Protein AF-A0A1Q7JC05-F1 (afdb_monomer_lite)

Sequence (198 aa):
MMNAMNAMNAMNTLNLVLWSVQGFLALFFLAAGAPKLIGRGLERWTGFSELPRPMVVFIGFTEVLGAAGLVLPMATGILPWLTPLAAVGLGIIVLMAAGFHLRADERLNAIEAALWASIAAVIAIGRWDLVVASHAYAPPWVLVAALGVLVPSVIINLIVLFKRPVNSGTRHLPDIEVARVGGLEARHISEGLLPKAR

pLDDT: mean 75.39, std 16.84, range [46.47, 97.56]

Radius of gyration: 28.83 Å; chains: 1; bounding box: 100×31×91 Å

Secondary structure (DSSP, 8-state):
-HHHHHHHHHHHHHHHHHHHHHHHHHHHHHHHHHHHHHT-SGGGSTTGGGS-HHHHHHHHHHHHHHHHHHHHHHHH-SSTTHHHHHHHHHHHHHHHHHHHHHHTT-HHHHHHHHHHHHHHHHHHHHTTHHHHHTT----HHHHHHHHHHHHHHHHHHHHHHHHS----------S-SSTTTSSSSSSSSSSS--PPP-

Foldseek 3Di:
DVVVVVVVVVLVVLVVVLLVLLLVLLVVLLVVLVCLQVVPPCVVPPPPVVDDSVVSNVLSVLSNVLSCQQHVCVVVVPLVQSNLVSLLSLLLSLLVVLVVCVVVVNNVSSVVSNVSSVSSNVSNVSSNVSCVVVPVCPDVVVVVVSCVRVVVSVVVSVCSVPVDDPCPDPPPPPPPPPVPVPPPPPPPPPDDDDDDDD

Structure (mmCIF, N/CA/C/O backbone):
data_AF-A0A1Q7JC05-F1
#
_entry.id   AF-A0A1Q7JC05-F1
#
loop_
_atom_site.group_PDB
_atom_site.id
_atom_site.type_symbol
_atom_site.label_atom_id
_atom_site.label_alt_id
_atom_site.label_comp_id
_atom_site.label_asym_id
_atom_site.label_entity_id
_atom_site.label_seq_id
_atom_site.pdbx_PDB_ins_code
_atom_site.Cartn_x
_atom_site.Cartn_y
_atom_site.Cartn_z
_atom_site.occupancy
_atom_site.B_iso_or_equiv
_atom_site.auth_seq_id
_atom_site.auth_comp_id
_atom_site.auth_asym_id
_atom_site.auth_atom_id
_atom_site.pdbx_PDB_model_num
ATOM 1 N N . MET A 1 1 ? -10.038 -0.346 37.836 1.00 63.69 1 MET A N 1
ATOM 2 C CA . MET A 1 1 ? -10.092 1.007 37.234 1.00 63.69 1 MET A CA 1
ATOM 3 C C . MET A 1 1 ? -8.824 1.344 36.443 1.00 63.69 1 MET A C 1
ATOM 5 O O . MET A 1 1 ? -8.952 1.594 35.254 1.00 63.69 1 MET A O 1
ATOM 9 N N . MET A 1 2 ? -7.615 1.238 37.020 1.00 71.00 2 MET A N 1
ATOM 10 C CA . MET A 1 2 ? -6.346 1.503 36.300 1.00 71.00 2 MET A CA 1
ATOM 11 C C . MET A 1 2 ? -6.133 0.641 35.038 1.00 71.00 2 MET A C 1
ATOM 13 O O . MET A 1 2 ? -5.777 1.176 33.996 1.00 71.00 2 MET A O 1
ATOM 17 N N . ASN A 1 3 ? -6.431 -0.666 35.080 1.00 80.19 3 ASN A N 1
ATOM 18 C CA . ASN A 1 3 ? -6.275 -1.544 33.905 1.00 80.19 3 ASN A CA 1
ATOM 19 C C . ASN A 1 3 ? -7.201 -1.165 32.737 1.00 80.19 3 ASN A C 1
ATOM 21 O O . ASN A 1 3 ? -6.800 -1.259 31.582 1.00 80.19 3 ASN A O 1
ATOM 25 N N . ALA A 1 4 ? -8.419 -0.703 33.035 1.00 72.44 4 ALA A N 1
ATOM 26 C CA . ALA A 1 4 ? -9.373 -0.272 32.015 1.00 72.44 4 ALA A CA 1
ATOM 27 C C . ALA A 1 4 ? -8.941 1.056 31.373 1.00 72.44 4 ALA A C 1
ATOM 29 O O . ALA A 1 4 ? -8.969 1.185 30.154 1.00 72.44 4 ALA A O 1
ATOM 30 N N . MET A 1 5 ? -8.464 2.013 32.176 1.00 75.44 5 MET A N 1
ATOM 31 C CA . MET A 1 5 ? -7.927 3.280 31.667 1.00 75.44 5 MET A CA 1
ATOM 32 C C . MET A 1 5 ? -6.695 3.068 30.777 1.00 75.44 5 MET A C 1
ATOM 34 O O . MET A 1 5 ? -6.613 3.652 29.700 1.00 75.44 5 MET A O 1
ATOM 38 N N . ASN A 1 6 ? -5.775 2.187 31.181 1.00 78.06 6 ASN A N 1
ATOM 39 C CA . ASN A 1 6 ? -4.590 1.859 30.385 1.00 78.06 6 ASN A CA 1
ATOM 40 C C . ASN A 1 6 ? -4.961 1.211 29.042 1.00 78.06 6 ASN A C 1
ATOM 42 O O . ASN A 1 6 ? -4.381 1.559 28.015 1.00 78.06 6 ASN A O 1
ATOM 46 N N . ALA A 1 7 ? -5.957 0.320 29.035 1.00 66.62 7 ALA A N 1
ATOM 47 C CA . ALA A 1 7 ? -6.449 -0.310 27.813 1.00 66.62 7 ALA A CA 1
ATOM 48 C C . ALA A 1 7 ? -7.099 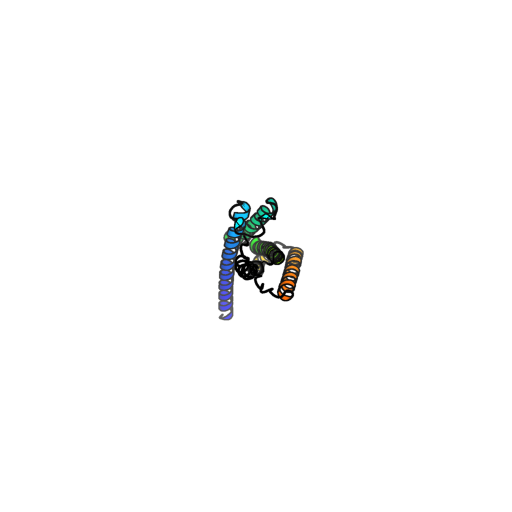0.703 26.854 1.00 66.62 7 ALA A C 1
ATOM 50 O O . ALA A 1 7 ? -6.773 0.710 25.669 1.00 66.62 7 ALA A O 1
ATOM 51 N N . MET A 1 8 ? -7.954 1.604 27.356 1.00 71.56 8 MET A N 1
ATOM 52 C CA . MET A 1 8 ? -8.561 2.658 26.528 1.00 71.56 8 MET A CA 1
ATOM 53 C C . MET A 1 8 ? -7.506 3.588 25.921 1.00 71.56 8 MET A C 1
ATOM 55 O O . MET A 1 8 ? -7.577 3.919 24.739 1.00 71.56 8 MET A O 1
ATOM 59 N N . ASN A 1 9 ? -6.497 3.975 26.707 1.00 74.69 9 ASN A N 1
ATOM 60 C CA . ASN A 1 9 ? -5.403 4.813 26.222 1.00 74.69 9 ASN A CA 1
ATOM 61 C C . ASN A 1 9 ? -4.618 4.110 25.105 1.00 74.69 9 ASN A C 1
ATOM 63 O O . ASN A 1 9 ? -4.381 4.711 24.061 1.00 74.69 9 ASN A O 1
ATOM 67 N N . ALA A 1 10 ? -4.294 2.824 25.276 1.00 65.06 10 ALA A N 1
ATOM 68 C CA . ALA A 1 10 ? -3.604 2.035 24.257 1.00 65.06 10 ALA A CA 1
ATOM 69 C C . ALA A 1 10 ? -4.424 1.887 22.962 1.00 65.06 10 ALA A C 1
ATOM 71 O O . ALA A 1 10 ? -3.871 2.022 21.871 1.00 65.06 10 ALA A O 1
ATOM 72 N N . MET A 1 11 ? -5.740 1.668 23.065 1.00 72.62 11 MET A N 1
ATOM 73 C CA . MET A 1 11 ? -6.635 1.602 21.903 1.00 72.62 11 MET A CA 1
ATOM 74 C C . MET A 1 11 ? -6.689 2.933 21.143 1.00 72.62 11 MET A C 1
ATOM 76 O O . MET A 1 11 ? -6.613 2.945 19.913 1.00 72.62 11 MET A O 1
ATOM 80 N N . ASN A 1 12 ? -6.755 4.057 21.862 1.00 80.75 12 ASN A N 1
ATOM 81 C CA . ASN A 1 12 ? -6.741 5.389 21.259 1.00 80.75 12 ASN A CA 1
ATOM 82 C C . ASN A 1 12 ? -5.408 5.675 20.552 1.00 80.75 12 ASN A C 1
ATOM 84 O O . ASN A 1 12 ? -5.403 6.154 19.416 1.00 80.75 12 ASN A O 1
ATOM 88 N N . THR A 1 13 ? -4.281 5.328 21.183 1.00 75.12 13 THR A N 1
ATOM 89 C CA . THR A 1 13 ? -2.947 5.463 20.582 1.00 75.12 13 THR A CA 1
ATOM 90 C C . THR A 1 13 ? -2.801 4.594 19.334 1.00 75.12 13 THR A C 1
ATOM 92 O O . THR A 1 13 ? -2.373 5.096 18.297 1.00 75.12 13 THR A O 1
ATOM 95 N N . LEU A 1 14 ? -3.200 3.319 19.389 1.00 75.75 14 LEU A N 1
ATOM 96 C CA . LEU A 1 14 ? -3.144 2.412 18.240 1.00 75.75 14 LEU A CA 1
ATOM 97 C C . LEU A 1 14 ? -3.986 2.932 17.069 1.00 75.75 14 LEU A C 1
ATOM 99 O O . LEU A 1 14 ? -3.519 2.942 15.931 1.00 75.75 14 LEU A O 1
ATOM 103 N N . ASN A 1 15 ? -5.201 3.414 17.339 1.00 85.44 15 ASN A N 1
ATOM 104 C CA . ASN A 1 15 ? -6.070 3.961 16.301 1.00 85.44 15 ASN A CA 1
ATOM 105 C C . ASN A 1 15 ? -5.445 5.192 15.620 1.00 85.44 15 ASN A C 1
ATOM 107 O O . ASN A 1 15 ? -5.468 5.287 14.392 1.00 85.44 15 ASN A O 1
ATOM 111 N N . LEU A 1 16 ? -4.852 6.104 16.400 1.00 80.12 16 LEU A N 1
ATOM 112 C CA . LEU A 1 16 ? -4.152 7.281 15.878 1.00 80.12 16 LEU A CA 1
ATOM 113 C C . LEU A 1 16 ? -2.949 6.892 15.005 1.00 80.12 16 LEU A C 1
ATOM 115 O O . LEU A 1 16 ? -2.768 7.445 13.917 1.00 80.12 16 LEU A O 1
ATOM 119 N N . VAL A 1 17 ? -2.149 5.921 15.456 1.00 78.50 17 VAL A N 1
ATOM 120 C CA . VAL A 1 17 ? -1.006 5.396 14.695 1.00 78.50 17 VAL A CA 1
ATOM 121 C C . VAL A 1 17 ? -1.475 4.798 13.370 1.00 78.50 17 VAL A C 1
ATOM 123 O O . VAL A 1 17 ? -0.951 5.165 12.321 1.00 78.50 17 VAL A O 1
ATOM 126 N N . LEU A 1 18 ? -2.496 3.936 13.390 1.00 80.62 18 LEU A N 1
ATOM 127 C CA . LEU A 1 18 ? -3.009 3.292 12.180 1.00 80.62 18 LEU A CA 1
ATOM 128 C C . LEU A 1 18 ? -3.564 4.304 11.175 1.00 80.62 18 LEU A C 1
ATOM 130 O O . LEU A 1 18 ? -3.305 4.161 9.986 1.00 80.62 18 LEU A O 1
ATOM 134 N N . TRP A 1 19 ? -4.280 5.336 11.631 1.00 89.25 19 TRP A N 1
ATOM 135 C CA . TRP A 1 19 ? -4.734 6.435 10.770 1.00 89.25 19 TRP A CA 1
ATOM 136 C C . TRP A 1 19 ? -3.577 7.206 10.136 1.00 89.25 19 TRP A C 1
ATOM 138 O O . TRP A 1 19 ? -3.607 7.497 8.941 1.00 89.25 19 TRP A O 1
ATOM 148 N N . SER A 1 20 ? -2.542 7.504 10.923 1.00 84.75 20 SER A N 1
ATOM 149 C CA . SER A 1 20 ? -1.379 8.262 10.452 1.00 84.75 20 SER A CA 1
ATOM 150 C C . SER A 1 20 ? -0.608 7.484 9.384 1.00 84.75 20 SER A C 1
ATOM 152 O O . SER A 1 20 ? -0.328 7.998 8.302 1.00 84.75 20 SER A O 1
ATOM 154 N N . VAL A 1 21 ? -0.320 6.211 9.663 1.00 79.88 21 VAL A N 1
ATOM 155 C CA . VAL A 1 21 ? 0.415 5.317 8.761 1.00 79.88 21 VAL A CA 1
ATOM 156 C C . VAL A 1 21 ? -0.389 5.027 7.490 1.00 79.88 21 VAL A C 1
ATOM 158 O O . VAL A 1 21 ? 0.163 5.051 6.394 1.00 79.88 21 VAL A O 1
ATOM 161 N N . GLN A 1 22 ? -1.701 4.822 7.613 1.00 92.06 22 GLN A N 1
ATOM 162 C CA . GLN A 1 22 ? -2.612 4.668 6.481 1.00 92.06 22 GLN A CA 1
ATOM 163 C C . GLN A 1 22 ? -2.648 5.901 5.580 1.00 92.06 22 GLN A C 1
ATOM 165 O O . GLN A 1 22 ? -2.544 5.759 4.363 1.00 92.06 22 GLN A O 1
ATOM 170 N N . GLY A 1 23 ? -2.814 7.093 6.161 1.00 92.75 23 GLY A N 1
ATOM 171 C CA . GLY A 1 23 ? -2.847 8.340 5.401 1.00 92.75 23 GLY A CA 1
ATOM 172 C C . GLY A 1 23 ? -1.539 8.559 4.645 1.00 92.75 23 GLY A C 1
ATOM 173 O O . GLY A 1 23 ? -1.554 8.884 3.460 1.00 92.75 23 GLY A O 1
ATOM 174 N N . PHE A 1 24 ? -0.409 8.284 5.298 1.00 92.44 24 PHE A N 1
ATOM 175 C CA . PHE A 1 24 ? 0.906 8.350 4.670 1.00 92.44 24 PHE A CA 1
ATOM 176 C C . PHE A 1 24 ? 1.062 7.346 3.518 1.00 92.44 24 PHE A C 1
ATOM 178 O O . PHE A 1 24 ? 1.463 7.732 2.419 1.00 92.44 24 PHE A O 1
ATOM 185 N N . LEU A 1 25 ? 0.682 6.082 3.733 1.00 92.69 25 LEU A N 1
ATOM 186 C CA . LEU A 1 25 ? 0.734 5.043 2.704 1.00 92.69 25 LEU A CA 1
ATOM 18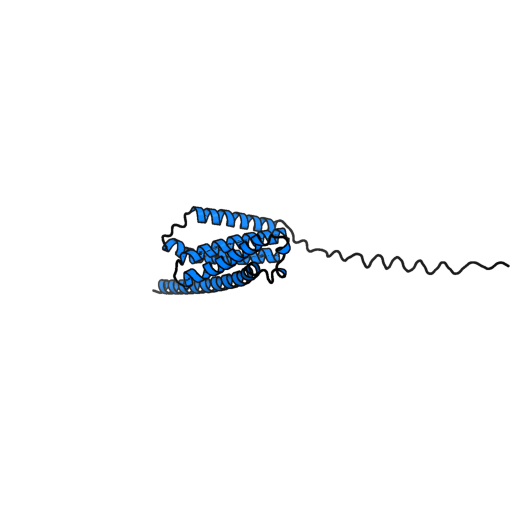7 C C . LEU A 1 25 ? -0.159 5.392 1.503 1.00 92.69 25 LEU A C 1
ATOM 189 O O . LEU A 1 25 ? 0.251 5.243 0.354 1.00 92.69 25 LEU A O 1
ATOM 193 N N . ALA A 1 26 ? -1.364 5.904 1.759 1.00 97.56 26 ALA A N 1
ATOM 194 C CA . ALA A 1 26 ? -2.287 6.330 0.716 1.00 97.56 26 ALA A CA 1
ATOM 195 C C . ALA A 1 26 ? -1.727 7.500 -0.104 1.00 97.56 26 ALA A C 1
ATOM 197 O O . ALA A 1 26 ? -1.793 7.469 -1.331 1.00 97.56 26 ALA A O 1
ATOM 198 N N . LEU A 1 27 ? -1.124 8.503 0.543 1.00 97.38 27 LEU A N 1
ATOM 199 C CA . LEU A 1 27 ? -0.471 9.613 -0.158 1.00 97.38 27 LEU A CA 1
ATOM 200 C C . LEU A 1 27 ? 0.685 9.128 -1.037 1.00 97.38 27 LEU A C 1
ATOM 202 O O . LEU A 1 27 ? 0.792 9.558 -2.187 1.00 97.38 27 LEU A O 1
ATOM 206 N N . PHE A 1 28 ? 1.509 8.208 -0.529 1.00 95.19 28 PHE A N 1
ATOM 207 C CA . PHE A 1 28 ? 2.594 7.612 -1.302 1.00 95.19 28 PHE A CA 1
ATOM 208 C C . PHE A 1 28 ? 2.069 6.902 -2.556 1.00 95.19 28 PHE A C 1
ATOM 210 O O . PHE A 1 28 ? 2.515 7.205 -3.662 1.00 95.19 28 PHE A O 1
ATOM 217 N N . PHE A 1 29 ? 1.076 6.016 -2.421 1.00 95.56 29 PHE A N 1
ATOM 218 C CA . PHE A 1 29 ? 0.540 5.275 -3.569 1.00 95.56 29 PHE A CA 1
ATOM 219 C C . PHE A 1 29 ? -0.272 6.134 -4.533 1.00 95.56 29 PHE A C 1
ATOM 221 O O . PHE A 1 29 ? -0.278 5.860 -5.732 1.00 95.56 29 PHE A O 1
ATOM 228 N N . LEU A 1 30 ? -0.887 7.215 -4.058 1.00 95.69 30 LEU A N 1
ATOM 229 C CA . LEU A 1 30 ? -1.496 8.204 -4.938 1.00 95.69 30 LEU A CA 1
ATOM 230 C C . LEU A 1 30 ? -0.426 8.916 -5.780 1.00 95.69 30 LEU A C 1
ATOM 232 O O . LEU A 1 30 ? -0.582 9.042 -6.996 1.00 95.69 30 LEU A O 1
ATOM 236 N N . ALA A 1 31 ? 0.685 9.320 -5.155 1.00 93.38 31 ALA A N 1
ATOM 237 C CA . ALA A 1 31 ? 1.816 9.941 -5.839 1.00 93.38 31 ALA A CA 1
ATOM 238 C C . ALA A 1 31 ? 2.551 8.967 -6.778 1.00 93.38 31 ALA A C 1
ATOM 240 O O . ALA A 1 31 ? 3.043 9.389 -7.824 1.00 93.38 31 ALA A O 1
ATOM 241 N N . ALA A 1 32 ? 2.598 7.676 -6.443 1.00 91.31 32 ALA A N 1
ATOM 242 C CA . ALA A 1 32 ? 3.205 6.640 -7.273 1.00 91.31 32 ALA A CA 1
ATOM 243 C C . ALA A 1 32 ? 2.307 6.221 -8.452 1.00 91.31 32 ALA A C 1
ATOM 245 O O . ALA A 1 32 ? 2.810 6.001 -9.557 1.00 91.31 32 ALA A O 1
ATOM 246 N N . GLY A 1 33 ? 0.992 6.111 -8.239 1.00 92.25 33 GLY A N 1
ATOM 247 C CA . GLY A 1 33 ? 0.045 5.570 -9.217 1.00 92.25 33 GLY A CA 1
ATOM 248 C C . GLY A 1 33 ? -0.532 6.593 -10.188 1.00 92.25 33 GLY A C 1
ATOM 249 O O . GLY A 1 33 ? -0.685 6.292 -11.375 1.00 92.25 33 GLY A O 1
ATOM 250 N N . ALA A 1 34 ? -0.788 7.829 -9.751 1.00 94.25 34 ALA A N 1
ATOM 251 C CA . ALA A 1 34 ? -1.338 8.862 -10.632 1.00 94.25 34 ALA A CA 1
ATOM 252 C C . ALA A 1 34 ? -0.461 9.148 -11.877 1.00 94.25 34 ALA A C 1
ATOM 254 O O . ALA A 1 34 ? -1.010 9.210 -12.983 1.00 94.25 34 ALA A O 1
ATOM 255 N N . PRO A 1 35 ? 0.884 9.234 -11.776 1.00 92.56 35 PRO A N 1
ATOM 256 C CA . PRO A 1 35 ? 1.764 9.365 -12.942 1.00 92.56 35 PRO A CA 1
ATOM 257 C C . PRO A 1 35 ? 1.591 8.246 -13.979 1.00 92.56 35 PRO A C 1
ATOM 259 O O . PRO A 1 35 ? 1.633 8.508 -15.184 1.00 92.56 35 PRO A O 1
ATOM 262 N N . LYS A 1 36 ? 1.335 7.009 -13.528 1.00 89.94 36 LYS A N 1
ATOM 263 C CA . LYS A 1 36 ? 1.153 5.831 -14.392 1.00 89.94 36 LYS A CA 1
ATOM 264 C C . LYS 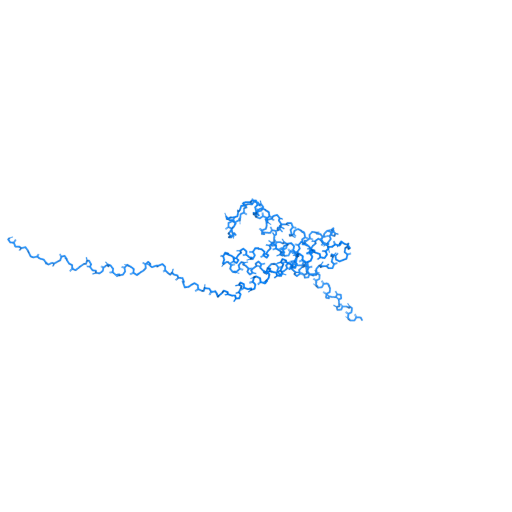A 1 36 ? -0.147 5.896 -15.198 1.00 89.94 36 LYS A C 1
ATOM 266 O O . LYS A 1 36 ? -0.174 5.481 -16.356 1.00 89.94 36 LYS A O 1
ATOM 271 N N . LEU A 1 37 ? -1.197 6.481 -14.619 1.00 92.50 37 LEU A N 1
ATOM 272 C CA . LEU A 1 37 ? -2.472 6.722 -15.300 1.00 92.50 37 LEU A CA 1
ATOM 273 C C . LEU A 1 37 ? -2.354 7.824 -16.355 1.00 92.50 37 LEU A C 1
ATOM 275 O O . LEU A 1 37 ? -2.775 7.656 -17.499 1.00 92.50 37 LEU A O 1
ATOM 279 N N . ILE A 1 38 ? -1.735 8.941 -15.976 1.00 91.56 38 ILE A N 1
ATOM 280 C CA . ILE A 1 38 ? -1.623 10.133 -16.827 1.00 91.56 38 ILE A CA 1
ATOM 281 C C . ILE A 1 38 ? -0.556 9.930 -17.919 1.00 91.56 38 ILE A C 1
ATOM 283 O O . ILE A 1 38 ? -0.604 10.560 -18.975 1.00 91.56 38 ILE A O 1
ATOM 287 N N . GLY A 1 39 ? 0.399 9.020 -17.702 1.00 84.06 39 GLY A N 1
ATOM 288 C CA . GLY A 1 39 ? 1.497 8.746 -18.628 1.00 84.06 39 GLY A CA 1
ATOM 289 C C . GLY A 1 39 ? 2.571 9.825 -18.645 1.00 84.06 39 GLY A C 1
ATOM 290 O O . GLY A 1 39 ? 3.193 10.039 -19.681 1.00 84.06 39 GLY A O 1
ATOM 291 N N . ARG A 1 40 ? 2.757 10.537 -17.531 1.00 83.31 40 ARG A N 1
ATOM 292 C CA . ARG A 1 40 ? 3.756 11.605 -17.377 1.00 83.31 40 ARG A CA 1
ATOM 293 C C . ARG A 1 40 ? 4.628 11.309 -16.166 1.00 83.31 40 ARG A C 1
ATOM 295 O O . ARG A 1 40 ? 4.117 10.817 -15.170 1.00 83.31 40 ARG A O 1
ATOM 302 N N . GLY A 1 41 ? 5.923 11.623 -16.234 1.00 77.00 41 GLY A N 1
ATOM 303 C CA . GLY A 1 41 ? 6.852 11.408 -15.115 1.00 77.00 41 GLY A CA 1
ATOM 304 C C . GLY A 1 41 ? 7.264 9.947 -14.885 1.00 77.00 41 GLY A C 1
ATOM 305 O O . GLY A 1 41 ? 7.884 9.650 -13.866 1.00 77.00 41 GLY A O 1
ATOM 306 N N . LEU A 1 42 ? 6.949 9.053 -15.830 1.00 78.75 42 LEU A N 1
ATOM 307 C CA . LEU A 1 42 ? 7.345 7.636 -15.810 1.00 78.75 42 LEU A CA 1
ATOM 308 C C . LEU A 1 42 ? 8.857 7.439 -15.964 1.00 78.75 42 LEU A C 1
ATOM 310 O O . LEU A 1 42 ? 9.403 6.469 -15.471 1.00 78.75 42 LEU A O 1
ATOM 314 N N . GLU A 1 43 ? 9.538 8.394 -16.584 1.00 75.25 43 GLU A N 1
ATOM 315 C CA . GLU A 1 43 ? 10.989 8.415 -16.814 1.00 75.25 43 GLU A CA 1
ATOM 316 C C . GLU A 1 43 ? 11.827 8.497 -15.527 1.00 75.25 43 GLU A C 1
ATOM 318 O O . GLU A 1 43 ? 13.032 8.274 -15.549 1.00 75.25 43 GLU A O 1
ATOM 323 N N . ARG A 1 44 ? 11.183 8.744 -14.380 1.00 70.38 44 ARG A N 1
ATOM 324 C CA . ARG A 1 44 ? 11.803 8.636 -13.049 1.00 70.38 44 ARG A CA 1
ATOM 325 C C . ARG A 1 44 ? 11.849 7.202 -12.515 1.00 70.38 44 ARG A C 1
ATOM 327 O O . ARG A 1 44 ? 12.460 6.975 -11.478 1.00 70.38 44 ARG A O 1
ATOM 334 N N . TRP A 1 45 ? 11.172 6.268 -13.179 1.00 68.69 45 TRP A N 1
ATOM 335 C CA . TRP A 1 45 ? 10.967 4.905 -12.711 1.00 68.69 45 TRP A CA 1
ATOM 336 C C . TRP A 1 45 ? 11.554 3.927 -13.724 1.00 68.69 45 TRP A C 1
ATOM 338 O O . TRP A 1 45 ? 11.178 3.907 -14.898 1.00 68.69 45 TRP A O 1
ATOM 348 N N . THR A 1 46 ? 12.492 3.114 -13.265 1.00 67.44 46 THR A N 1
ATOM 349 C CA . THR A 1 46 ? 13.193 2.133 -14.087 1.00 67.44 46 THR A CA 1
ATOM 350 C C . THR A 1 46 ? 12.265 0.986 -14.498 1.00 67.44 46 THR A C 1
ATOM 352 O O . THR A 1 46 ? 11.350 0.598 -13.771 1.00 67.44 46 THR A O 1
ATOM 355 N N . GLY A 1 47 ? 12.451 0.470 -15.717 1.00 68.38 47 GLY A N 1
ATOM 356 C CA . GLY A 1 47 ? 11.744 -0.717 -16.211 1.00 68.38 47 GLY A CA 1
ATOM 357 C C . GLY A 1 47 ? 10.339 -0.497 -16.794 1.00 68.38 47 GLY A C 1
ATOM 358 O O . GLY A 1 47 ? 9.816 -1.383 -17.467 1.00 68.38 47 GLY A O 1
ATOM 359 N N . PHE A 1 48 ? 9.730 0.685 -16.642 1.00 71.31 48 PHE A N 1
ATOM 360 C CA . PHE A 1 48 ? 8.417 0.969 -17.251 1.00 71.31 48 PHE A CA 1
ATOM 361 C C . PHE A 1 48 ? 8.460 1.137 -18.775 1.00 71.31 48 PHE A C 1
ATOM 363 O O . PHE A 1 48 ? 7.432 0.962 -19.427 1.00 71.31 48 PHE A O 1
ATOM 370 N N . SER A 1 49 ? 9.626 1.440 -19.353 1.00 69.44 49 SER A N 1
ATOM 371 C CA . SER A 1 49 ? 9.836 1.502 -20.808 1.00 69.44 49 SER A CA 1
ATOM 372 C C . SER A 1 49 ? 9.728 0.138 -21.493 1.00 69.44 49 SER A C 1
ATOM 374 O O . SER A 1 49 ? 9.475 0.078 -22.693 1.00 69.44 49 SER A O 1
ATOM 376 N N . GLU A 1 50 ? 9.910 -0.947 -20.741 1.00 73.19 50 GLU A N 1
ATOM 377 C CA . GLU A 1 50 ? 9.865 -2.326 -21.239 1.00 73.19 50 GLU A CA 1
ATOM 378 C C . GLU A 1 50 ? 8.469 -2.955 -21.093 1.00 73.19 50 GLU A C 1
ATOM 380 O O . GLU A 1 50 ? 8.200 -4.026 -21.637 1.00 73.19 50 GLU A O 1
ATOM 385 N N . LEU A 1 51 ? 7.557 -2.289 -20.375 1.00 78.19 51 LEU A N 1
ATOM 386 C CA . LEU A 1 51 ? 6.206 -2.777 -20.124 1.00 78.19 51 LEU A CA 1
ATOM 387 C C . LEU A 1 51 ? 5.201 -2.208 -21.140 1.00 78.19 51 LEU A C 1
ATOM 389 O O . LEU A 1 51 ? 5.216 -1.009 -21.432 1.00 78.19 51 LEU A O 1
ATOM 393 N N . PRO A 1 52 ? 4.240 -3.018 -21.626 1.00 84.69 52 PRO A N 1
ATOM 394 C CA . PRO A 1 52 ? 3.139 -2.508 -22.433 1.00 84.69 52 PRO A CA 1
ATOM 395 C C . PRO A 1 52 ? 2.346 -1.433 -21.681 1.00 84.69 52 PRO A C 1
ATOM 397 O O . PRO A 1 52 ? 1.958 -1.624 -20.526 1.00 84.69 52 PRO A O 1
ATOM 400 N N . ARG A 1 53 ? 2.015 -0.321 -22.352 1.00 87.31 53 ARG A N 1
ATOM 401 C CA . ARG A 1 53 ? 1.276 0.803 -21.745 1.00 87.31 53 ARG A CA 1
ATOM 402 C C . ARG A 1 53 ? -0.007 0.392 -20.994 1.00 87.31 53 ARG A C 1
ATOM 404 O O . ARG A 1 53 ? -0.212 0.923 -19.901 1.00 87.31 53 ARG A O 1
ATOM 411 N N . PRO A 1 54 ? -0.851 -0.539 -21.487 1.00 87.19 54 PRO A N 1
ATOM 412 C CA . PRO A 1 54 ? -2.031 -0.985 -20.742 1.00 87.19 54 PRO A CA 1
ATOM 413 C C . PRO A 1 54 ? -1.700 -1.599 -19.376 1.00 87.19 54 PRO A C 1
ATOM 415 O O . PRO A 1 54 ? -2.430 -1.378 -18.414 1.00 87.19 54 PRO A O 1
ATOM 418 N N . MET A 1 55 ? -0.577 -2.316 -19.264 1.00 84.06 55 MET A N 1
ATOM 419 C CA . MET A 1 55 ? -0.130 -2.915 -18.004 1.00 84.06 55 MET A CA 1
ATOM 420 C C . MET A 1 55 ? 0.296 -1.842 -16.998 1.00 84.06 55 MET A C 1
ATOM 422 O O . MET A 1 55 ? -0.065 -1.916 -15.827 1.00 84.06 55 MET A O 1
ATOM 426 N N . VAL A 1 56 ? 0.992 -0.800 -17.461 1.00 88.81 56 VAL A N 1
ATOM 427 C CA . VAL A 1 56 ? 1.382 0.346 -16.623 1.00 88.81 56 VAL A CA 1
ATOM 428 C C . VAL A 1 56 ? 0.153 1.083 -16.084 1.00 88.81 56 VAL A C 1
ATOM 430 O O . VAL A 1 56 ? 0.090 1.399 -14.896 1.00 88.81 56 VAL A O 1
ATOM 433 N N . VAL A 1 57 ? -0.849 1.307 -16.939 1.00 90.50 57 VAL A N 1
ATOM 434 C CA . VAL A 1 57 ? -2.120 1.934 -16.544 1.00 90.50 57 VAL A CA 1
ATOM 435 C C . VAL A 1 57 ? -2.878 1.057 -15.549 1.00 90.50 57 VAL A C 1
ATOM 437 O O . VAL A 1 57 ? -3.394 1.580 -14.566 1.00 90.50 57 VAL A O 1
ATOM 440 N N . PHE A 1 58 ? -2.909 -0.262 -15.753 1.00 90.31 58 PHE A N 1
ATOM 441 C CA . PHE A 1 58 ? -3.532 -1.194 -14.813 1.00 90.31 58 PHE A CA 1
ATOM 442 C C . PHE A 1 58 ? -2.890 -1.117 -13.422 1.00 90.31 58 PHE A C 1
ATOM 444 O O . PHE A 1 58 ? -3.604 -0.964 -12.432 1.00 90.31 58 PHE A O 1
ATOM 451 N N . ILE A 1 59 ? -1.554 -1.125 -13.346 1.00 89.69 59 ILE A N 1
ATOM 452 C CA . ILE A 1 59 ? -0.825 -0.971 -12.077 1.00 89.69 59 ILE A CA 1
ATOM 453 C C . ILE A 1 59 ? -1.205 0.356 -11.412 1.00 89.69 59 ILE A C 1
ATOM 455 O O . ILE A 1 59 ? -1.663 0.357 -10.270 1.00 89.69 59 ILE A O 1
ATOM 459 N N . GLY A 1 60 ? -1.112 1.470 -12.147 1.00 92.94 60 GLY A N 1
ATOM 460 C CA . GLY A 1 60 ? -1.476 2.792 -11.631 1.00 92.94 60 GLY A CA 1
ATOM 461 C C . GLY A 1 60 ? -2.915 2.871 -11.128 1.00 92.94 60 GLY A C 1
ATOM 462 O O . GLY A 1 60 ? -3.179 3.462 -10.084 1.00 92.94 60 GLY A O 1
ATOM 463 N N . PHE A 1 61 ? -3.847 2.231 -11.833 1.00 96.00 61 PHE A N 1
ATOM 464 C CA . PHE A 1 61 ? -5.247 2.175 -11.430 1.00 96.00 61 PHE A CA 1
ATOM 465 C C . PHE A 1 61 ? -5.410 1.431 -10.105 1.00 96.00 61 PHE A C 1
ATOM 467 O O . PHE A 1 61 ? -6.068 1.936 -9.197 1.00 96.00 61 PHE A O 1
ATOM 474 N N . THR A 1 62 ? -4.773 0.265 -9.966 1.00 95.00 62 THR A N 1
ATOM 475 C CA . THR A 1 62 ? -4.833 -0.524 -8.728 1.00 95.00 62 THR A CA 1
ATOM 476 C C . THR A 1 62 ? -4.162 0.172 -7.541 1.00 95.00 62 THR A C 1
ATOM 478 O O . THR A 1 62 ? -4.695 0.107 -6.437 1.00 95.00 62 THR A O 1
ATOM 481 N N . GLU A 1 63 ? -3.057 0.894 -7.754 1.00 96.12 63 GLU A N 1
ATOM 482 C CA . GLU A 1 63 ? -2.387 1.687 -6.712 1.00 96.12 63 GLU A CA 1
ATOM 483 C C . GLU A 1 63 ? -3.281 2.831 -6.214 1.00 96.12 63 GLU A C 1
ATOM 485 O O . GLU A 1 63 ? -3.470 2.993 -5.008 1.00 96.12 63 GLU A O 1
ATOM 490 N N . VAL A 1 64 ? -3.885 3.594 -7.134 1.00 97.50 64 VAL A N 1
ATOM 491 C CA . VAL A 1 64 ? -4.787 4.705 -6.788 1.00 97.50 64 VAL A CA 1
ATOM 492 C C . VAL A 1 64 ? -6.058 4.193 -6.113 1.00 97.50 64 VAL A C 1
ATOM 494 O O . VAL A 1 64 ? -6.493 4.759 -5.110 1.00 97.50 64 VAL A O 1
ATOM 497 N N . LEU A 1 65 ? -6.639 3.103 -6.620 1.00 97.25 65 LEU A N 1
ATOM 498 C CA . LEU A 1 65 ? -7.817 2.485 -6.017 1.00 97.25 65 LEU A CA 1
ATOM 499 C C . LEU A 1 65 ? -7.509 1.942 -4.616 1.00 97.25 65 LEU A C 1
ATOM 501 O O . LEU A 1 65 ? -8.308 2.126 -3.702 1.00 97.25 65 LEU A O 1
ATOM 505 N N . GLY A 1 66 ? -6.341 1.326 -4.429 1.00 96.81 66 GLY A N 1
ATOM 506 C CA . GLY A 1 66 ? -5.867 0.871 -3.126 1.00 96.81 66 GLY A CA 1
ATOM 507 C C . GLY A 1 66 ? -5.661 2.024 -2.143 1.00 96.81 66 GLY A C 1
ATOM 508 O O . GLY A 1 66 ? -6.112 1.944 -1.002 1.00 96.81 66 GLY A O 1
ATOM 509 N N . ALA A 1 67 ? -5.051 3.127 -2.586 1.00 97.56 67 ALA A N 1
ATOM 510 C CA . ALA A 1 67 ? -4.872 4.332 -1.777 1.00 97.56 67 ALA A CA 1
ATOM 511 C C . ALA A 1 67 ? -6.216 4.952 -1.357 1.00 97.56 67 ALA A C 1
ATOM 513 O O . ALA A 1 67 ? -6.411 5.304 -0.192 1.00 97.56 67 ALA A O 1
ATOM 514 N N . ALA A 1 68 ? -7.168 5.033 -2.287 1.00 97.44 68 ALA A N 1
ATOM 515 C CA . ALA A 1 68 ? -8.520 5.495 -1.999 1.00 97.44 68 ALA A CA 1
ATOM 516 C C . ALA A 1 68 ? -9.241 4.549 -1.022 1.00 97.44 68 ALA A C 1
ATOM 518 O O . ALA A 1 68 ? -9.822 5.004 -0.038 1.00 97.44 68 ALA A O 1
ATOM 519 N N . GLY A 1 69 ? -9.153 3.236 -1.253 1.00 96.44 69 GLY A N 1
ATOM 520 C CA . GLY A 1 69 ? -9.751 2.199 -0.412 1.00 96.44 69 GLY A CA 1
ATOM 521 C C . GLY A 1 69 ? -9.140 2.110 0.986 1.00 96.44 69 GLY A C 1
ATOM 522 O O . GLY A 1 69 ? -9.827 1.714 1.921 1.00 96.44 69 GLY A O 1
ATOM 523 N N . LEU A 1 70 ? -7.886 2.528 1.167 1.00 96.56 70 LEU A N 1
ATOM 524 C CA . LEU A 1 70 ? -7.275 2.652 2.485 1.00 96.56 70 LEU A CA 1
ATOM 525 C C . LEU A 1 70 ? -8.021 3.690 3.332 1.00 96.56 70 LEU A C 1
ATOM 527 O O . LEU A 1 70 ? -8.433 3.373 4.441 1.00 96.56 70 LEU A O 1
ATOM 531 N N . VAL A 1 71 ? -8.230 4.902 2.815 1.00 97.12 71 VAL A N 1
ATOM 532 C CA . VAL A 1 71 ? -8.679 6.051 3.623 1.00 97.12 71 VAL A CA 1
ATOM 533 C C . VAL A 1 71 ? -10.192 6.274 3.559 1.00 97.12 71 VAL A C 1
ATOM 535 O O . VAL A 1 71 ? -10.832 6.461 4.594 1.00 97.12 71 VAL A O 1
ATOM 538 N N . LEU A 1 72 ? -10.784 6.273 2.361 1.00 96.56 72 LEU A N 1
ATOM 539 C CA . LEU A 1 72 ? -12.157 6.745 2.154 1.00 96.56 72 LEU A CA 1
ATOM 540 C C . LEU A 1 72 ? -13.224 5.920 2.889 1.00 96.56 72 LEU A C 1
ATOM 542 O O . LEU A 1 72 ? -14.097 6.546 3.493 1.00 96.56 72 LEU A O 1
ATOM 546 N N . PRO A 1 73 ? -13.194 4.572 2.904 1.00 95.06 73 PRO A N 1
ATOM 547 C CA . PRO A 1 73 ? -14.244 3.790 3.559 1.00 95.06 73 PRO A CA 1
ATOM 548 C C . PRO A 1 73 ? -14.338 4.077 5.059 1.00 95.06 73 PRO A C 1
ATOM 550 O O . PRO A 1 73 ? -15.417 4.309 5.600 1.00 95.06 73 PRO A O 1
ATOM 553 N N . MET A 1 74 ? -13.188 4.151 5.732 1.00 93.75 74 MET A N 1
ATOM 554 C CA . MET A 1 74 ? -13.129 4.513 7.146 1.00 93.75 74 MET A CA 1
ATOM 555 C C . MET A 1 74 ? -13.442 5.991 7.397 1.00 93.75 74 MET A C 1
ATOM 557 O O . MET A 1 74 ? -14.108 6.299 8.381 1.00 93.75 74 MET A O 1
ATOM 561 N N . ALA A 1 75 ? -12.991 6.905 6.530 1.00 94.19 75 ALA A N 1
ATOM 562 C CA . ALA A 1 75 ? -13.179 8.345 6.731 1.00 94.19 75 ALA A CA 1
ATOM 563 C C . ALA A 1 75 ? -14.635 8.776 6.518 1.00 94.19 75 ALA A C 1
ATOM 565 O O . ALA A 1 75 ? -15.123 9.685 7.182 1.00 94.19 75 ALA A O 1
ATOM 566 N N . THR A 1 76 ? -15.330 8.110 5.595 1.00 94.94 76 THR A N 1
ATOM 567 C CA . THR A 1 76 ? -16.746 8.360 5.294 1.00 94.94 76 THR A CA 1
ATOM 568 C C . THR A 1 76 ? -17.693 7.514 6.144 1.00 94.94 76 THR A C 1
ATOM 570 O O . THR A 1 76 ? -18.887 7.795 6.186 1.00 94.94 76 THR A O 1
ATOM 573 N N . GLY A 1 77 ? -17.185 6.468 6.802 1.00 90.00 77 GLY A N 1
ATOM 574 C CA . GLY A 1 77 ? -17.994 5.476 7.512 1.00 90.00 77 GLY A CA 1
ATOM 575 C C . GLY A 1 77 ? -18.743 4.502 6.593 1.00 90.00 77 GLY A C 1
ATOM 576 O O . GLY A 1 77 ? -19.507 3.672 7.082 1.00 90.00 77 GLY A O 1
ATOM 577 N N . ILE A 1 78 ? -18.535 4.570 5.273 1.00 90.69 78 ILE A N 1
ATOM 578 C CA . ILE A 1 78 ? -19.204 3.716 4.287 1.00 90.69 78 ILE A CA 1
ATOM 579 C C . ILE A 1 78 ? -18.331 2.488 4.014 1.00 90.69 78 ILE A C 1
ATOM 581 O O . ILE A 1 78 ? -17.232 2.605 3.484 1.00 90.69 78 ILE A O 1
ATOM 585 N N . LEU A 1 79 ? -18.840 1.296 4.345 1.00 90.62 79 LEU A N 1
ATOM 586 C CA . LEU A 1 79 ? -18.143 0.007 4.195 1.00 90.62 79 LEU A CA 1
ATOM 587 C C . LEU A 1 79 ? -16.691 -0.008 4.750 1.00 90.62 79 LEU A C 1
ATOM 589 O O . LEU A 1 79 ? -15.774 -0.398 4.024 1.00 90.62 79 LEU A O 1
ATOM 593 N N . PRO A 1 80 ? -16.437 0.344 6.033 1.00 92.75 80 PRO A N 1
ATOM 594 C CA . PRO A 1 80 ? -15.075 0.419 6.593 1.00 92.75 80 PRO A CA 1
ATOM 595 C C . PRO A 1 80 ? -14.251 -0.874 6.482 1.00 92.75 80 PRO A C 1
ATOM 597 O O . PRO A 1 80 ? -13.024 -0.835 6.474 1.00 92.75 80 PRO A O 1
ATOM 600 N N . TRP A 1 81 ? -14.912 -2.026 6.352 1.00 91.44 81 TRP A N 1
ATOM 601 C CA . TRP A 1 81 ? -14.273 -3.326 6.131 1.00 91.44 81 TRP A CA 1
ATOM 602 C C . TRP A 1 81 ? -13.497 -3.418 4.804 1.00 91.44 81 TRP A C 1
ATOM 604 O O . TRP A 1 81 ? -12.663 -4.308 4.651 1.00 91.44 81 TRP A O 1
ATOM 614 N N . LEU A 1 82 ? -13.708 -2.491 3.862 1.00 91.38 82 LEU A N 1
ATOM 615 C CA . LEU A 1 82 ? -12.913 -2.398 2.633 1.00 91.38 82 LEU A CA 1
ATOM 616 C C . LEU A 1 82 ? -11.475 -1.936 2.887 1.00 91.38 82 LEU A C 1
ATOM 618 O O . LEU A 1 82 ? -10.580 -2.305 2.132 1.00 91.38 82 LEU A O 1
ATOM 622 N N . THR A 1 83 ? -11.226 -1.177 3.953 1.00 94.69 83 THR A N 1
ATOM 623 C CA . THR A 1 83 ? -9.895 -0.656 4.283 1.00 94.69 83 THR A CA 1
ATOM 624 C C . THR A 1 83 ? -8.831 -1.742 4.486 1.00 94.69 83 THR A C 1
ATOM 626 O O . THR A 1 83 ? -7.793 -1.678 3.819 1.00 94.69 83 THR A O 1
ATOM 629 N N . PRO A 1 84 ? -9.026 -2.748 5.361 1.00 93.06 84 PRO A N 1
ATOM 630 C CA . PRO A 1 84 ? -8.049 -3.826 5.511 1.00 93.06 84 PRO A CA 1
ATOM 631 C C . PRO A 1 84 ? -7.885 -4.651 4.226 1.00 93.06 84 PRO A C 1
ATOM 633 O O . PRO A 1 84 ? -6.780 -5.105 3.939 1.00 93.06 84 PRO A O 1
ATOM 636 N N . LEU A 1 85 ? -8.930 -4.795 3.401 1.00 92.44 85 LEU A N 1
ATOM 637 C CA . LEU A 1 85 ? -8.822 -5.482 2.106 1.00 92.44 85 LEU A CA 1
ATOM 638 C C . LEU A 1 85 ? -8.013 -4.674 1.080 1.00 92.44 85 LEU A C 1
ATOM 640 O O . LEU A 1 85 ? -7.190 -5.243 0.364 1.00 92.44 85 LEU A O 1
ATOM 644 N N . ALA A 1 86 ? -8.190 -3.351 1.041 1.00 95.00 86 ALA A N 1
ATOM 645 C CA . ALA A 1 86 ? -7.385 -2.454 0.216 1.00 95.00 86 ALA A CA 1
ATOM 646 C C . ALA A 1 86 ? -5.903 -2.502 0.621 1.00 95.00 86 ALA A C 1
ATOM 648 O O . ALA A 1 86 ? -5.029 -2.540 -0.244 1.00 95.00 86 ALA A O 1
ATOM 649 N N . ALA A 1 87 ? -5.624 -2.580 1.927 1.00 94.94 87 ALA A N 1
ATOM 650 C CA . ALA A 1 87 ? -4.273 -2.760 2.448 1.00 94.94 87 ALA A CA 1
ATOM 651 C C . ALA A 1 87 ? -3.644 -4.090 1.986 1.00 94.94 87 ALA A C 1
ATOM 653 O O . ALA A 1 87 ? -2.493 -4.102 1.554 1.00 94.94 87 ALA A O 1
ATOM 654 N N . VAL A 1 88 ? -4.400 -5.196 1.989 1.00 93.06 88 VAL A N 1
ATOM 655 C CA . VAL A 1 88 ? -3.934 -6.485 1.438 1.00 93.06 88 VAL A CA 1
ATOM 656 C C . VAL A 1 88 ? -3.638 -6.374 -0.059 1.00 93.06 88 VAL A C 1
ATOM 658 O O . VAL A 1 88 ? -2.569 -6.795 -0.501 1.00 93.06 88 VAL A O 1
ATOM 661 N N . GLY A 1 89 ? -4.549 -5.783 -0.838 1.00 90.19 89 GLY A N 1
ATOM 662 C CA . GLY A 1 89 ? -4.367 -5.596 -2.280 1.00 90.19 89 GLY A CA 1
ATOM 663 C C . GLY A 1 89 ? -3.122 -4.771 -2.614 1.00 90.19 89 GLY A C 1
ATOM 664 O O . GLY A 1 89 ? -2.316 -5.188 -3.446 1.00 90.19 89 GLY A O 1
ATOM 665 N N . LEU A 1 90 ? -2.918 -3.653 -1.907 1.00 94.06 90 LEU A N 1
ATOM 666 C CA . LEU A 1 90 ? -1.696 -2.853 -2.010 1.00 94.06 90 LEU A CA 1
ATOM 667 C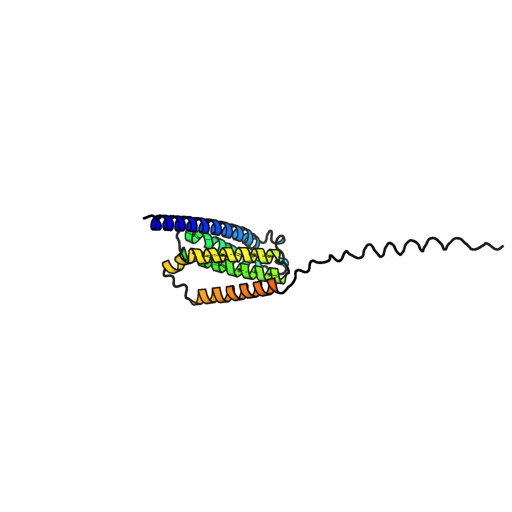 C . LEU A 1 90 ? -0.455 -3.663 -1.627 1.00 94.06 90 LEU A C 1
ATOM 669 O O . LEU A 1 90 ? 0.524 -3.667 -2.365 1.00 94.06 90 LEU A O 1
ATOM 673 N N . GLY A 1 91 ? -0.497 -4.403 -0.518 1.00 92.31 91 GLY A N 1
ATOM 674 C CA . GLY A 1 91 ? 0.615 -5.262 -0.109 1.00 92.31 91 GLY A CA 1
ATOM 675 C C . GLY A 1 91 ? 1.026 -6.249 -1.206 1.00 92.31 91 GLY A C 1
ATOM 676 O O . GLY A 1 91 ? 2.213 -6.392 -1.489 1.00 92.31 91 GLY A O 1
ATOM 677 N N . ILE A 1 92 ? 0.056 -6.873 -1.881 1.00 89.44 92 ILE A N 1
ATOM 678 C CA . ILE A 1 92 ? 0.316 -7.828 -2.966 1.00 89.44 92 ILE A CA 1
ATOM 679 C C . ILE A 1 92 ? 1.007 -7.152 -4.154 1.00 89.44 92 ILE A C 1
ATOM 681 O O . ILE A 1 92 ? 2.070 -7.615 -4.571 1.00 89.44 92 ILE A O 1
ATOM 685 N N . ILE A 1 93 ? 0.452 -6.061 -4.695 1.00 88.56 93 ILE A N 1
ATOM 686 C CA . ILE A 1 93 ? 1.032 -5.423 -5.892 1.00 88.56 93 ILE A CA 1
ATOM 687 C C . ILE A 1 93 ? 2.445 -4.889 -5.618 1.00 88.56 93 ILE A C 1
ATOM 689 O O . ILE A 1 93 ? 3.325 -4.971 -6.475 1.00 88.56 93 ILE A O 1
ATOM 693 N N . VAL A 1 94 ? 2.693 -4.417 -4.397 1.00 91.00 94 VAL A N 1
ATOM 694 C CA . VAL A 1 94 ? 3.990 -3.879 -3.983 1.00 91.00 94 VAL A CA 1
ATOM 695 C C . VAL A 1 94 ? 5.012 -4.993 -3.770 1.00 91.00 94 VAL A C 1
ATOM 697 O O . VAL A 1 94 ? 6.174 -4.844 -4.143 1.00 91.00 94 VAL A O 1
ATOM 700 N N . LEU A 1 95 ? 4.598 -6.151 -3.247 1.00 86.19 95 LEU A N 1
ATOM 701 C CA . LEU A 1 95 ? 5.465 -7.331 -3.201 1.00 86.19 95 LEU A CA 1
ATOM 702 C C . LEU A 1 95 ? 5.833 -7.821 -4.605 1.00 86.19 95 LEU A C 1
ATOM 704 O O . LEU A 1 95 ? 6.973 -8.235 -4.827 1.00 86.19 95 LEU A O 1
ATOM 708 N N . MET A 1 96 ? 4.905 -7.745 -5.563 1.00 84.62 96 MET A N 1
ATOM 709 C CA . MET A 1 96 ? 5.219 -8.036 -6.964 1.00 84.62 96 MET A CA 1
ATOM 710 C C . MET A 1 96 ? 6.234 -7.031 -7.529 1.00 84.62 96 MET A C 1
ATOM 712 O O . MET A 1 96 ? 7.170 -7.446 -8.213 1.00 84.62 96 MET A O 1
ATOM 716 N N . ALA A 1 97 ? 6.111 -5.743 -7.188 1.00 85.69 97 ALA A N 1
ATOM 717 C CA . ALA A 1 97 ? 7.089 -4.718 -7.554 1.00 85.69 97 ALA A CA 1
ATOM 718 C C . ALA A 1 97 ? 8.473 -4.981 -6.931 1.00 85.69 97 ALA A C 1
ATOM 720 O O . ALA A 1 97 ? 9.486 -4.874 -7.620 1.00 85.69 97 ALA A O 1
ATOM 721 N N . ALA A 1 98 ? 8.540 -5.428 -5.674 1.00 86.00 98 ALA A N 1
ATOM 722 C CA . ALA A 1 98 ? 9.802 -5.846 -5.061 1.00 86.00 98 ALA A CA 1
ATOM 723 C C . ALA A 1 98 ? 10.471 -6.972 -5.872 1.00 86.00 98 ALA A C 1
ATOM 725 O O . ALA A 1 98 ? 11.660 -6.899 -6.179 1.00 86.00 98 ALA A O 1
ATOM 726 N N . GLY A 1 99 ? 9.695 -7.977 -6.295 1.00 81.69 99 GLY A N 1
ATOM 727 C CA . GLY A 1 99 ? 10.181 -9.052 -7.162 1.00 81.69 99 GLY A CA 1
ATOM 728 C C . GLY A 1 99 ? 10.670 -8.562 -8.530 1.00 81.69 99 GLY A C 1
ATOM 729 O O . GLY A 1 99 ? 11.653 -9.091 -9.050 1.00 81.69 99 GLY A O 1
ATOM 730 N N . PHE A 1 100 ? 10.024 -7.542 -9.099 1.00 83.31 100 PHE A N 1
ATOM 731 C CA . PHE A 1 100 ? 10.471 -6.886 -10.330 1.00 83.31 100 PHE A CA 1
ATOM 732 C C . PHE A 1 100 ? 11.846 -6.227 -10.147 1.00 83.31 100 PHE A C 1
ATOM 734 O O . PHE A 1 100 ? 12.774 -6.545 -10.890 1.00 83.31 100 PHE A O 1
ATOM 741 N N . HIS A 1 101 ? 12.014 -5.411 -9.105 1.00 84.44 101 HIS A N 1
ATOM 742 C CA . HIS A 1 101 ? 13.290 -4.757 -8.800 1.00 84.44 101 HIS A CA 1
ATOM 743 C C . HIS A 1 101 ? 14.410 -5.762 -8.498 1.00 84.44 101 HIS A C 1
ATOM 745 O O . HIS A 1 101 ? 15.539 -5.579 -8.945 1.00 84.44 101 HIS A O 1
ATOM 751 N N . LEU A 1 102 ? 14.109 -6.878 -7.823 1.00 83.94 102 LEU A N 1
ATOM 752 C CA . LEU A 1 102 ? 15.091 -7.948 -7.611 1.00 83.94 102 LEU A CA 1
ATOM 753 C C . LEU A 1 102 ? 15.561 -8.592 -8.920 1.00 83.94 102 LEU A C 1
ATOM 755 O O . LEU A 1 102 ? 16.738 -8.929 -9.038 1.00 83.94 102 LEU A O 1
ATOM 759 N N . ARG A 1 103 ? 14.669 -8.774 -9.904 1.00 81.31 103 ARG A N 1
ATOM 760 C CA . ARG A 1 103 ? 15.044 -9.305 -11.228 1.00 81.31 103 ARG A CA 1
ATOM 761 C C . ARG A 1 103 ? 15.907 -8.325 -12.019 1.00 81.31 103 ARG A C 1
ATOM 763 O O . ARG A 1 103 ? 16.749 -8.776 -12.787 1.00 81.31 103 ARG A O 1
ATOM 770 N N . ALA A 1 104 ? 15.716 -7.027 -11.797 1.00 81.00 104 ALA A N 1
ATOM 771 C CA . ALA A 1 104 ? 16.516 -5.954 -12.378 1.00 81.00 104 ALA A CA 1
ATOM 772 C C . ALA A 1 104 ? 17.830 -5.668 -11.610 1.00 81.00 104 ALA A C 1
ATOM 774 O O . ALA A 1 104 ? 18.546 -4.738 -11.962 1.00 81.00 104 ALA A O 1
ATOM 775 N N . ASP A 1 105 ? 18.151 -6.448 -10.566 1.00 82.12 105 ASP A N 1
ATOM 776 C CA . ASP A 1 105 ? 19.281 -6.232 -9.637 1.00 82.12 105 ASP A CA 1
ATOM 777 C C . ASP A 1 105 ? 19.260 -4.862 -8.915 1.00 82.12 105 ASP A C 1
ATOM 779 O O . ASP A 1 105 ? 20.262 -4.371 -8.396 1.00 82.12 105 ASP A O 1
ATOM 783 N N . GLU A 1 106 ? 18.076 -4.260 -8.790 1.00 82.44 106 GLU A N 1
ATOM 784 C CA . GLU A 1 106 ? 17.832 -2.994 -8.094 1.00 82.44 106 GLU A CA 1
ATOM 785 C C . GLU A 1 106 ? 17.487 -3.232 -6.618 1.00 82.44 106 GLU A C 1
ATOM 787 O O . GLU A 1 106 ? 16.352 -3.072 -6.159 1.00 82.44 106 GLU A O 1
ATOM 792 N N . ARG A 1 107 ? 18.483 -3.647 -5.835 1.00 80.38 107 ARG A N 1
ATOM 793 C CA . ARG A 1 107 ? 18.269 -4.122 -4.454 1.00 80.38 107 ARG A CA 1
ATOM 794 C C . ARG A 1 107 ? 17.667 -3.083 -3.515 1.00 80.38 107 ARG A C 1
ATOM 796 O O . ARG A 1 107 ? 16.852 -3.441 -2.669 1.00 80.38 107 ARG A O 1
ATOM 803 N N . LEU A 1 108 ? 18.060 -1.817 -3.650 1.00 82.38 108 LEU A N 1
ATOM 804 C CA . LEU A 1 108 ? 17.539 -0.754 -2.791 1.00 82.38 108 LEU A CA 1
ATOM 805 C C . LEU A 1 108 ? 16.039 -0.539 -3.034 1.00 82.38 108 LEU A C 1
ATOM 807 O O . LEU A 1 108 ? 15.269 -0.526 -2.079 1.00 82.38 108 LEU A O 1
ATOM 811 N N . ASN A 1 109 ? 15.625 -0.496 -4.303 1.00 84.81 109 ASN A N 1
ATOM 812 C CA . ASN A 1 109 ? 14.223 -0.355 -4.702 1.00 84.81 109 ASN A CA 1
ATOM 813 C C . ASN A 1 109 ? 13.394 -1.572 -4.264 1.00 84.81 109 ASN A C 1
ATOM 815 O O . ASN A 1 109 ? 12.258 -1.436 -3.814 1.00 84.81 109 ASN A O 1
ATOM 819 N N . ALA A 1 110 ? 13.974 -2.775 -4.333 1.00 84.62 110 ALA A N 1
ATOM 820 C CA . ALA A 1 110 ? 13.328 -3.982 -3.829 1.00 84.62 110 ALA A CA 1
ATOM 821 C C . ALA A 1 110 ? 13.085 -3.939 -2.311 1.00 84.62 110 ALA A C 1
ATOM 823 O O . ALA A 1 110 ? 12.012 -4.333 -1.849 1.00 84.62 110 ALA A O 1
ATOM 824 N N . ILE A 1 111 ? 14.064 -3.459 -1.534 1.00 80.69 111 ILE A N 1
ATOM 825 C CA . ILE A 1 111 ? 13.928 -3.286 -0.081 1.00 80.69 111 ILE A CA 1
ATOM 826 C C . ILE A 1 111 ? 12.880 -2.217 0.226 1.00 80.69 111 ILE A C 1
ATOM 828 O O . ILE A 1 111 ? 12.022 -2.443 1.075 1.00 80.69 111 ILE A O 1
ATOM 832 N N . GLU A 1 112 ? 12.911 -1.086 -0.478 1.00 84.31 112 GLU A N 1
ATOM 833 C CA . GLU A 1 112 ? 11.913 -0.027 -0.328 1.00 84.31 112 GLU A CA 1
ATOM 834 C C . GLU A 1 112 ? 10.494 -0.561 -0.575 1.00 84.31 112 GLU A C 1
ATOM 836 O O . GLU A 1 112 ? 9.611 -0.400 0.268 1.00 84.31 112 GLU A O 1
ATOM 841 N N . ALA A 1 113 ? 10.282 -1.278 -1.682 1.00 89.06 113 ALA A N 1
ATOM 842 C CA . ALA A 1 113 ? 9.004 -1.913 -1.975 1.00 89.06 113 ALA A CA 1
ATOM 843 C C . ALA A 1 113 ? 8.595 -2.899 -0.863 1.00 89.06 113 ALA A C 1
ATOM 845 O O . ALA A 1 113 ? 7.463 -2.863 -0.380 1.00 89.06 113 ALA A O 1
ATOM 846 N N . ALA A 1 114 ? 9.513 -3.733 -0.370 1.00 83.44 114 ALA A N 1
ATOM 847 C CA . ALA A 1 114 ? 9.220 -4.635 0.744 1.00 83.44 114 ALA A CA 1
ATOM 848 C C . ALA A 1 114 ? 8.813 -3.886 2.032 1.00 83.44 114 ALA A C 1
ATOM 850 O O . ALA A 1 114 ? 7.913 -4.342 2.744 1.00 83.44 114 ALA A O 1
ATOM 851 N N . LEU A 1 115 ? 9.410 -2.721 2.313 1.00 82.25 115 LEU A N 1
ATOM 852 C CA . LEU A 1 115 ? 9.022 -1.873 3.444 1.00 82.25 115 LEU A CA 1
ATOM 853 C C . LEU A 1 115 ? 7.592 -1.353 3.274 1.00 82.25 115 LEU A C 1
ATOM 855 O O . LEU A 1 115 ? 6.773 -1.524 4.180 1.00 82.25 115 LEU A O 1
ATOM 859 N N . TRP A 1 116 ? 7.243 -0.822 2.102 1.00 88.88 116 TRP A N 1
ATOM 860 C CA . TRP A 1 116 ? 5.876 -0.381 1.817 1.00 88.88 116 TRP A CA 1
ATOM 861 C C . TRP A 1 116 ? 4.847 -1.512 1.942 1.00 88.88 116 TRP A C 1
ATOM 863 O O . TRP A 1 116 ? 3.783 -1.320 2.536 1.00 88.88 116 TRP A O 1
ATOM 873 N N . ALA A 1 117 ? 5.182 -2.713 1.467 1.00 87.56 117 ALA A N 1
ATOM 874 C CA . ALA A 1 117 ? 4.332 -3.889 1.626 1.00 87.56 117 ALA A CA 1
ATOM 875 C C . ALA A 1 117 ? 4.146 -4.293 3.098 1.00 87.56 117 ALA A C 1
ATOM 877 O O . ALA A 1 117 ? 3.044 -4.666 3.503 1.00 87.56 117 ALA A O 1
ATOM 878 N N . SER A 1 118 ? 5.196 -4.193 3.918 1.00 80.00 118 SER A N 1
ATOM 879 C CA . SER A 1 118 ? 5.101 -4.500 5.350 1.00 80.00 118 SER A CA 1
ATOM 880 C C . SER A 1 118 ? 4.218 -3.499 6.101 1.00 80.00 118 SER A C 1
ATOM 882 O O . SER A 1 118 ? 3.408 -3.905 6.932 1.00 80.00 118 SER A O 1
ATOM 884 N N . ILE A 1 119 ? 4.284 -2.211 5.744 1.00 81.06 119 ILE A N 1
ATOM 885 C CA . ILE A 1 119 ? 3.383 -1.181 6.273 1.00 81.06 119 ILE A CA 1
ATOM 886 C C . ILE A 1 119 ? 1.927 -1.510 5.911 1.00 81.06 119 ILE A C 1
ATOM 888 O O . ILE A 1 119 ? 1.045 -1.452 6.771 1.00 81.06 119 ILE A O 1
ATOM 892 N N . ALA A 1 120 ? 1.674 -1.913 4.663 1.00 91.00 120 ALA A N 1
ATOM 893 C CA . ALA A 1 120 ? 0.347 -2.335 4.225 1.00 91.00 120 ALA A CA 1
ATOM 894 C C . ALA A 1 120 ? -0.165 -3.546 5.032 1.00 91.00 120 ALA A C 1
ATOM 896 O O . ALA A 1 120 ? -1.313 -3.553 5.477 1.00 91.00 120 ALA A O 1
ATOM 897 N N . ALA A 1 121 ? 0.698 -4.529 5.310 1.00 84.81 121 ALA A N 1
ATOM 898 C CA . ALA A 1 121 ? 0.357 -5.678 6.147 1.00 84.81 121 ALA A CA 1
ATOM 899 C C . ALA A 1 121 ? 0.023 -5.276 7.597 1.00 84.81 121 ALA A C 1
ATOM 901 O O . ALA A 1 121 ? -0.953 -5.777 8.157 1.00 84.81 121 ALA A O 1
ATOM 902 N N . VAL A 1 122 ? 0.772 -4.338 8.190 1.00 80.25 122 VAL A N 1
ATOM 903 C CA . VAL A 1 122 ? 0.479 -3.803 9.533 1.00 80.25 122 VAL A CA 1
ATOM 904 C C . VAL A 1 122 ? -0.905 -3.153 9.576 1.00 80.25 122 VAL A C 1
ATOM 906 O O . VAL A 1 122 ? -1.663 -3.405 10.511 1.00 80.25 122 VAL A O 1
ATOM 909 N N . ILE A 1 123 ? -1.271 -2.369 8.557 1.00 88.44 123 ILE A N 1
ATOM 910 C CA . ILE A 1 123 ? -2.609 -1.764 8.470 1.00 88.44 123 ILE A CA 1
ATOM 911 C C . ILE A 1 123 ? -3.685 -2.845 8.325 1.00 88.44 123 ILE A C 1
ATOM 913 O O . ILE A 1 123 ? -4.696 -2.786 9.023 1.00 88.44 123 ILE A O 1
ATOM 917 N N . ALA A 1 124 ? -3.469 -3.835 7.452 1.00 89.75 124 ALA A N 1
ATOM 918 C CA . ALA A 1 124 ? -4.415 -4.928 7.239 1.00 89.75 124 ALA A CA 1
ATOM 919 C C . ALA A 1 124 ? -4.698 -5.695 8.539 1.00 89.75 124 ALA A C 1
ATOM 921 O O . ALA A 1 124 ? -5.859 -5.906 8.882 1.00 89.75 124 ALA A O 1
ATOM 922 N N . ILE A 1 125 ? -3.648 -6.052 9.285 1.00 82.50 125 ILE A N 1
ATOM 923 C CA . ILE A 1 125 ? -3.757 -6.744 10.576 1.00 82.50 125 ILE A CA 1
ATOM 924 C C . ILE A 1 125 ? -4.430 -5.838 11.616 1.00 82.50 125 ILE A C 1
ATOM 926 O O . ILE A 1 125 ? -5.358 -6.266 12.296 1.00 82.50 125 ILE A O 1
ATOM 930 N N . GLY A 1 126 ? -3.999 -4.577 11.718 1.00 80.88 126 GLY A N 1
ATOM 931 C CA . GLY A 1 126 ? -4.494 -3.626 12.716 1.00 80.88 126 GLY A CA 1
ATOM 932 C C . GLY A 1 126 ? -5.940 -3.166 12.510 1.00 80.88 126 GLY A C 1
ATOM 933 O O . GLY A 1 126 ? -6.516 -2.590 13.427 1.00 80.88 126 GLY A O 1
ATOM 934 N N . ARG A 1 127 ? -6.517 -3.396 11.323 1.00 92.12 127 ARG A N 1
ATOM 935 C CA . ARG A 1 127 ? -7.901 -3.040 10.963 1.00 92.12 127 ARG A CA 1
ATOM 936 C C . ARG A 1 127 ? -8.777 -4.256 10.655 1.00 92.12 127 ARG A C 1
ATOM 938 O O . ARG A 1 127 ? -9.891 -4.099 10.155 1.00 92.12 127 ARG A O 1
ATOM 945 N N . TRP A 1 128 ? -8.277 -5.471 10.887 1.00 89.12 128 TRP A N 1
ATOM 946 C CA . TRP A 1 128 ? -8.992 -6.698 10.525 1.00 89.12 128 TRP A CA 1
ATOM 947 C C . TRP A 1 128 ? -10.292 -6.890 11.321 1.00 89.12 128 TRP A C 1
ATOM 949 O O . TRP A 1 128 ? -11.231 -7.537 10.854 1.00 89.12 128 TRP A O 1
ATOM 959 N N . ASP A 1 129 ? -10.378 -6.270 12.496 1.00 85.56 129 ASP A N 1
ATOM 960 C CA . ASP A 1 129 ? -11.585 -6.178 13.311 1.00 85.56 129 ASP A CA 1
ATOM 961 C C . ASP A 1 129 ? -12.780 -5.615 12.527 1.00 85.56 129 ASP A C 1
ATOM 963 O O . ASP A 1 129 ? -13.895 -6.103 12.700 1.00 85.56 129 ASP A O 1
ATOM 967 N N . LEU A 1 130 ? -12.553 -4.683 11.593 1.00 87.31 130 LEU A N 1
ATOM 968 C CA . LEU A 1 130 ? -13.606 -4.119 10.744 1.00 87.31 130 LEU A CA 1
ATOM 969 C C . LEU A 1 130 ? -14.246 -5.169 9.827 1.00 87.31 130 LEU A C 1
ATOM 971 O O . LEU A 1 130 ? -15.451 -5.117 9.588 1.00 87.31 130 LEU A O 1
ATOM 975 N N . VAL A 1 131 ? -13.465 -6.137 9.333 1.00 85.00 131 VAL A N 1
ATOM 976 C CA . VAL A 1 131 ? -13.986 -7.249 8.518 1.00 85.00 131 VAL A CA 1
ATOM 977 C C . VAL A 1 131 ? -14.845 -8.155 9.385 1.00 85.00 131 VAL A C 1
ATOM 979 O O . VAL A 1 131 ? -15.996 -8.419 9.048 1.00 85.00 131 VAL A O 1
ATOM 982 N N . VAL A 1 132 ? -14.313 -8.569 10.535 1.00 81.31 132 VAL A N 1
ATOM 983 C CA . VAL A 1 132 ? -15.002 -9.480 11.457 1.00 81.31 132 VAL A CA 1
ATOM 984 C C . VAL A 1 132 ? -16.307 -8.865 11.976 1.00 81.31 132 VAL A C 1
ATOM 986 O O . VAL A 1 132 ? -17.343 -9.527 11.963 1.00 81.31 132 VAL A O 1
ATOM 989 N N . ALA A 1 133 ? -16.281 -7.592 12.375 1.00 78.19 133 ALA A N 1
ATOM 990 C CA . ALA A 1 133 ? -17.436 -6.879 12.920 1.00 78.19 133 ALA A CA 1
ATOM 991 C C . ALA A 1 133 ? -18.540 -6.622 11.883 1.00 78.19 133 ALA A C 1
ATOM 993 O O . ALA A 1 133 ? -19.706 -6.482 12.243 1.00 78.19 133 ALA A O 1
ATOM 994 N N . SER A 1 134 ? -18.196 -6.563 10.594 1.00 71.38 134 SER A N 1
ATOM 995 C CA . SER A 1 134 ? -19.162 -6.251 9.539 1.00 71.38 134 SER A CA 1
ATOM 996 C C . SER A 1 134 ? -20.125 -7.395 9.197 1.00 71.38 134 SER A C 1
ATOM 998 O O . SER A 1 134 ? -21.038 -7.180 8.403 1.00 71.38 134 SER A O 1
ATOM 1000 N N . HIS A 1 135 ? -19.916 -8.613 9.722 1.00 62.31 135 HIS A N 1
ATOM 1001 C CA . HIS A 1 135 ? -20.559 -9.850 9.243 1.00 62.31 135 HIS A CA 1
ATOM 1002 C C . HIS A 1 135 ? -20.452 -10.070 7.718 1.00 62.31 135 HIS A C 1
ATOM 1004 O O . HIS A 1 135 ? -21.051 -11.007 7.184 1.00 62.31 135 HIS A O 1
ATOM 1010 N N . ALA A 1 136 ? -19.664 -9.257 7.003 1.00 53.94 136 ALA A N 1
ATOM 1011 C CA . ALA A 1 136 ? -19.246 -9.546 5.651 1.00 53.94 136 ALA A CA 1
ATOM 1012 C C . ALA A 1 136 ? -18.302 -10.736 5.773 1.00 53.94 136 ALA A C 1
ATOM 1014 O O . ALA A 1 136 ? -17.146 -10.594 6.169 1.00 53.94 136 ALA A O 1
ATOM 1015 N N . TYR A 1 137 ? -18.821 -11.934 5.512 1.00 52.12 137 TYR A N 1
ATOM 1016 C CA . TYR A 1 137 ? -18.006 -13.125 5.348 1.00 52.12 137 TYR A CA 1
ATOM 1017 C C . TYR A 1 137 ? -16.973 -12.828 4.256 1.00 52.12 137 TYR A C 1
ATOM 1019 O O . TYR A 1 137 ? -17.254 -12.999 3.074 1.00 52.12 137 TYR A O 1
ATOM 1027 N N . ALA A 1 138 ? -15.777 -12.373 4.635 1.00 52.78 138 ALA A N 1
ATOM 1028 C CA . ALA A 1 138 ? -14.590 -12.561 3.827 1.00 52.78 138 ALA A CA 1
ATOM 1029 C C . ALA A 1 138 ? -14.319 -14.062 3.923 1.00 52.78 138 ALA A C 1
ATOM 1031 O O . ALA A 1 138 ? -13.942 -14.547 4.997 1.00 52.78 138 ALA A O 1
ATOM 1032 N N . PRO A 1 139 ? -14.637 -14.836 2.877 1.00 53.03 139 PRO A N 1
ATOM 1033 C CA . PRO A 1 139 ? -14.602 -16.274 3.001 1.00 53.03 139 PRO A CA 1
ATOM 1034 C C . PRO A 1 139 ? -13.159 -16.691 3.327 1.00 53.03 139 PRO A C 1
ATOM 1036 O O . PRO A 1 139 ? -12.226 -16.094 2.784 1.00 53.03 139 PRO A O 1
ATOM 1039 N N . PRO A 1 140 ? -12.937 -17.687 4.205 1.00 53.34 140 PRO A N 1
ATOM 1040 C CA . PRO A 1 140 ? -11.600 -18.058 4.678 1.00 53.34 140 PRO A CA 1
ATOM 1041 C C . PRO A 1 140 ? -10.582 -18.297 3.554 1.00 53.34 140 PRO A C 1
ATOM 1043 O O . PRO A 1 140 ? -9.387 -18.077 3.738 1.00 53.34 140 PRO A O 1
ATOM 1046 N N . TRP A 1 141 ? -11.049 -18.670 2.359 1.00 50.50 141 TRP A N 1
ATOM 1047 C CA . TRP A 1 141 ? -10.204 -18.818 1.179 1.00 50.50 141 TRP A CA 1
ATOM 1048 C C . TRP A 1 141 ? -9.537 -17.514 0.715 1.00 50.50 141 TRP A C 1
ATOM 1050 O O . TRP A 1 141 ? -8.474 -17.591 0.117 1.00 50.50 141 TRP A O 1
ATOM 1060 N N . VAL A 1 142 ? -10.083 -16.327 1.006 1.00 49.28 142 VAL A N 1
ATOM 1061 C CA . VAL A 1 142 ? -9.451 -15.028 0.696 1.00 49.28 142 VAL A CA 1
ATOM 1062 C C . VAL A 1 142 ? -8.220 -14.810 1.568 1.00 49.28 142 VAL A C 1
ATOM 1064 O O . VAL A 1 142 ? -7.189 -14.366 1.072 1.00 49.28 142 VAL A O 1
ATOM 1067 N N . LEU A 1 143 ? -8.290 -15.193 2.844 1.00 48.81 143 LEU A N 1
ATOM 1068 C CA . LEU A 1 143 ? -7.131 -15.205 3.736 1.00 48.81 143 LEU A CA 1
ATOM 1069 C C . LEU A 1 143 ? -6.106 -16.250 3.294 1.00 48.81 143 LEU A C 1
ATOM 1071 O O . LEU A 1 143 ? -4.916 -15.960 3.277 1.00 48.81 143 LEU A O 1
ATOM 1075 N N . VAL A 1 144 ? -6.553 -17.436 2.877 1.00 53.62 144 VAL A N 1
ATOM 1076 C CA . VAL A 1 144 ? -5.666 -18.489 2.354 1.00 53.62 144 VAL A CA 1
ATOM 1077 C C . VAL A 1 144 ? -5.027 -18.083 1.023 1.00 53.62 144 VAL A C 1
ATOM 1079 O O . VAL A 1 144 ? -3.852 -18.359 0.821 1.00 53.62 144 VAL A O 1
ATOM 1082 N N . ALA A 1 145 ? -5.743 -17.388 0.138 1.00 51.94 145 ALA A N 1
ATOM 1083 C CA . ALA A 1 145 ? -5.203 -16.861 -1.113 1.00 51.94 145 ALA A CA 1
ATOM 1084 C C . ALA A 1 145 ? -4.220 -15.713 -0.850 1.00 51.94 145 ALA A C 1
ATOM 1086 O O . ALA A 1 145 ? -3.129 -15.704 -1.411 1.00 51.94 145 ALA A O 1
AT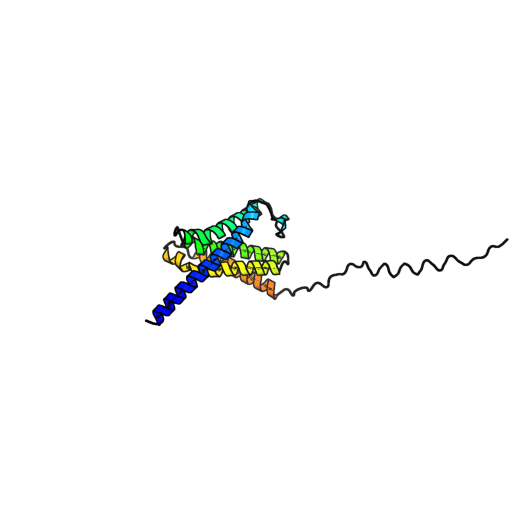OM 1087 N N . ALA A 1 146 ? -4.559 -14.786 0.054 1.00 49.19 146 ALA A N 1
ATOM 1088 C CA . ALA A 1 146 ? -3.672 -13.699 0.453 1.00 49.19 146 ALA A CA 1
ATOM 1089 C C . ALA A 1 146 ? -2.390 -14.239 1.098 1.00 49.19 146 ALA A C 1
ATOM 1091 O O . ALA A 1 146 ? -1.304 -13.886 0.653 1.00 49.19 146 ALA A O 1
ATOM 1092 N N . LEU A 1 147 ? -2.494 -15.149 2.074 1.00 50.47 147 LEU A N 1
ATOM 1093 C CA . LEU A 1 147 ? -1.349 -15.809 2.713 1.00 50.47 147 LEU A CA 1
ATOM 1094 C C . LEU A 1 147 ? -0.583 -16.709 1.735 1.00 50.47 147 LEU A C 1
ATOM 1096 O O . LEU A 1 147 ? 0.643 -16.730 1.759 1.00 50.47 147 LEU A O 1
ATOM 1100 N N . GLY A 1 148 ? -1.286 -17.405 0.842 1.00 51.12 148 GLY A N 1
ATOM 1101 C CA . GLY A 1 148 ? -0.713 -18.238 -0.213 1.00 51.12 148 GLY A CA 1
ATOM 1102 C C . GLY A 1 148 ? 0.055 -17.448 -1.271 1.00 51.12 148 GLY A C 1
ATOM 1103 O O . GLY A 1 148 ? 0.876 -18.031 -1.967 1.00 51.12 148 GLY A O 1
ATOM 1104 N N . VAL A 1 149 ? -0.151 -16.133 -1.366 1.00 52.94 149 VAL A N 1
ATOM 1105 C CA . VAL A 1 149 ? 0.667 -15.228 -2.186 1.00 52.94 149 VAL A CA 1
ATOM 1106 C C . VAL A 1 149 ? 1.755 -14.564 -1.334 1.00 52.94 149 VAL A C 1
ATOM 1108 O O . VAL A 1 149 ? 2.927 -14.601 -1.701 1.00 52.94 149 VAL A O 1
ATOM 1111 N N . LEU A 1 150 ? 1.403 -14.027 -0.161 1.00 49.56 150 LEU A N 1
ATOM 1112 C CA . LEU A 1 150 ? 2.323 -13.312 0.733 1.00 49.56 150 LEU A CA 1
ATOM 1113 C C . LEU A 1 150 ? 3.472 -14.192 1.228 1.00 49.56 150 LEU A C 1
ATOM 1115 O O . LEU A 1 150 ? 4.625 -13.767 1.200 1.00 49.56 150 LEU A O 1
ATOM 1119 N N . VAL A 1 151 ? 3.178 -15.414 1.675 1.00 53.47 151 VAL A N 1
ATOM 1120 C CA . VAL A 1 151 ? 4.173 -16.303 2.286 1.00 53.47 151 VAL A CA 1
ATOM 1121 C C . VAL A 1 151 ? 5.207 -16.766 1.253 1.00 53.47 151 VAL A C 1
ATOM 1123 O O . VAL A 1 151 ? 6.398 -16.591 1.518 1.00 53.47 151 VAL A O 1
ATOM 1126 N N . PRO A 1 152 ? 4.833 -17.252 0.051 1.00 54.38 152 PRO A N 1
ATOM 1127 C CA . PRO A 1 152 ? 5.814 -17.544 -0.991 1.00 54.38 152 PRO A CA 1
ATOM 1128 C C . PRO A 1 152 ? 6.595 -16.311 -1.440 1.00 54.38 152 PRO A C 1
ATOM 1130 O O . PRO A 1 152 ? 7.806 -16.410 -1.608 1.00 54.38 152 PRO A O 1
ATOM 1133 N N . SER A 1 153 ? 5.956 -15.143 -1.577 1.00 47.09 153 SER A N 1
ATOM 1134 C CA . SER A 1 153 ? 6.653 -13.902 -1.937 1.00 47.09 153 SER A CA 1
ATOM 1135 C C . SER A 1 153 ? 7.705 -13.499 -0.899 1.00 47.09 153 SER A C 1
ATOM 1137 O O . SER A 1 153 ? 8.827 -13.160 -1.272 1.00 47.09 153 SER A O 1
ATOM 1139 N N . VAL A 1 154 ? 7.393 -13.597 0.398 1.00 52.81 154 VAL A N 1
ATOM 1140 C CA . VAL A 1 154 ? 8.348 -13.336 1.488 1.00 52.81 154 VAL A CA 1
ATOM 1141 C C . VAL A 1 154 ? 9.475 -14.370 1.486 1.00 52.81 154 VAL A C 1
ATOM 1143 O O . VAL A 1 154 ? 10.641 -13.992 1.555 1.00 52.81 154 VAL A O 1
ATOM 1146 N N . ILE A 1 155 ? 9.163 -15.660 1.340 1.00 65.12 155 ILE A N 1
ATOM 1147 C CA . ILE A 1 155 ? 10.169 -16.732 1.300 1.00 65.12 155 ILE A CA 1
ATOM 1148 C C . ILE A 1 155 ? 11.116 -16.551 0.108 1.00 65.12 155 ILE A C 1
ATOM 1150 O O . ILE A 1 155 ? 12.332 -16.632 0.272 1.00 65.12 155 ILE A O 1
ATOM 1154 N N . ILE A 1 156 ? 10.583 -16.259 -1.080 1.00 55.97 156 ILE A N 1
ATOM 1155 C CA . ILE A 1 156 ? 11.379 -16.004 -2.285 1.00 55.97 156 ILE A CA 1
ATOM 1156 C C . ILE A 1 156 ? 12.277 -14.779 -2.077 1.00 55.97 156 ILE A C 1
ATOM 1158 O O . ILE A 1 156 ? 13.477 -14.862 -2.342 1.00 55.97 156 ILE A O 1
ATOM 1162 N N . ASN A 1 157 ? 11.740 -13.680 -1.536 1.00 52.97 157 ASN A N 1
ATOM 1163 C CA . ASN A 1 157 ? 12.519 -12.471 -1.253 1.00 52.97 157 ASN A CA 1
ATOM 1164 C C . ASN A 1 157 ? 13.644 -12.731 -0.239 1.00 52.97 157 ASN A C 1
ATOM 1166 O O . ASN A 1 157 ? 14.773 -12.296 -0.461 1.00 52.97 157 ASN A O 1
ATOM 1170 N N . LEU A 1 158 ? 13.378 -13.489 0.831 1.00 59.94 158 LEU A N 1
ATOM 1171 C CA . LEU A 1 158 ? 14.388 -13.850 1.831 1.00 59.94 158 LEU A CA 1
ATOM 1172 C C . LEU A 1 158 ? 15.479 -14.750 1.232 1.00 59.94 158 LEU A C 1
ATOM 1174 O O . LEU A 1 158 ? 16.665 -14.492 1.423 1.00 59.94 158 LEU A O 1
ATOM 1178 N N . ILE A 1 159 ? 15.109 -15.772 0.455 1.00 67.25 159 ILE A N 1
ATOM 1179 C CA . ILE A 1 159 ? 16.082 -16.659 -0.200 1.00 67.25 159 ILE A CA 1
ATOM 1180 C C . ILE A 1 159 ? 16.991 -15.864 -1.142 1.00 67.25 159 ILE A C 1
ATOM 1182 O O . ILE A 1 159 ? 18.204 -16.072 -1.142 1.00 67.25 159 ILE A O 1
ATOM 1186 N N . VAL A 1 160 ? 16.428 -14.950 -1.932 1.00 57.03 160 VAL A N 1
ATOM 1187 C CA . VAL A 1 160 ? 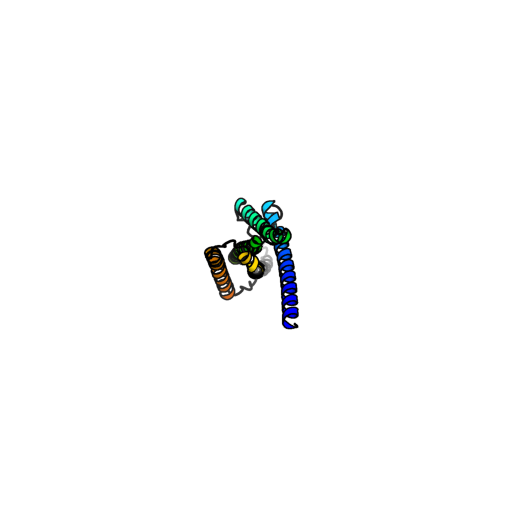17.195 -14.121 -2.869 1.00 57.03 160 VAL A CA 1
ATOM 1188 C C . VAL A 1 160 ? 18.131 -13.164 -2.127 1.00 57.03 160 VAL A C 1
ATOM 1190 O O . VAL A 1 160 ? 19.302 -13.063 -2.501 1.00 57.03 160 VAL A O 1
ATOM 1193 N N . LEU A 1 161 ? 17.649 -12.522 -1.057 1.00 57.59 161 LEU A N 1
ATOM 1194 C CA . LEU A 1 161 ? 18.427 -11.580 -0.249 1.00 57.59 161 LEU A CA 1
ATOM 1195 C C . LEU A 1 161 ? 19.658 -12.245 0.377 1.00 57.59 161 LEU A C 1
ATOM 1197 O O . LEU A 1 161 ? 20.755 -11.693 0.311 1.00 57.59 161 LEU A O 1
ATOM 1201 N N . PHE A 1 162 ? 19.489 -13.438 0.952 1.00 68.06 162 PHE A N 1
ATOM 1202 C CA . PHE A 1 162 ? 20.558 -14.108 1.694 1.00 68.06 162 PHE A CA 1
ATOM 1203 C C . PHE A 1 162 ? 21.478 -14.977 0.826 1.00 68.06 162 PHE A C 1
ATOM 1205 O O . PHE A 1 162 ? 22.599 -15.257 1.245 1.00 68.06 162 PHE A O 1
ATOM 1212 N N . LYS A 1 163 ? 21.058 -15.405 -0.376 1.00 60.59 163 LYS A N 1
ATOM 1213 C CA . LYS A 1 163 ? 21.883 -16.295 -1.219 1.00 60.59 163 LYS A CA 1
ATOM 1214 C C . LYS A 1 163 ? 22.827 -15.596 -2.197 1.00 60.59 163 LYS A C 1
ATOM 1216 O O . LYS A 1 163 ? 23.706 -16.277 -2.721 1.00 60.59 163 LYS A O 1
ATOM 1221 N N . ARG A 1 164 ? 22.682 -14.297 -2.492 1.00 50.66 164 ARG A N 1
ATOM 1222 C CA . ARG A 1 164 ? 23.560 -13.623 -3.470 1.00 50.66 164 ARG A CA 1
ATOM 1223 C C . ARG A 1 164 ? 24.421 -12.541 -2.817 1.00 50.66 164 ARG A C 1
ATOM 1225 O O . ARG A 1 164 ? 23.862 -11.480 -2.513 1.00 50.66 164 ARG A O 1
ATOM 1232 N N . PRO A 1 165 ? 25.743 -12.768 -2.647 1.00 51.84 165 PRO A N 1
ATOM 1233 C CA . PRO A 1 165 ? 26.640 -11.742 -2.132 1.00 51.84 165 PRO A CA 1
ATOM 1234 C C . PRO A 1 165 ? 26.548 -10.491 -3.005 1.00 51.84 165 PRO A C 1
ATOM 1236 O O . PRO A 1 165 ? 26.344 -10.570 -4.219 1.00 51.84 165 PRO A O 1
ATOM 1239 N N . VAL A 1 166 ? 26.631 -9.330 -2.359 1.00 57.12 166 VAL A N 1
ATOM 1240 C CA . VAL A 1 166 ? 26.719 -8.043 -3.043 1.00 57.12 166 VAL A CA 1
ATOM 1241 C C . VAL A 1 166 ? 28.013 -8.067 -3.845 1.00 57.12 166 VAL A C 1
ATOM 1243 O O . VAL A 1 166 ? 29.097 -8.072 -3.265 1.00 57.12 166 VAL A O 1
ATOM 1246 N N . ASN A 1 167 ? 27.908 -8.105 -5.173 1.00 55.31 167 ASN A N 1
ATOM 1247 C CA . ASN A 1 167 ? 29.048 -7.791 -6.016 1.00 55.31 167 ASN A CA 1
ATOM 1248 C C . ASN A 1 167 ? 29.312 -6.297 -5.834 1.00 55.31 167 ASN A C 1
ATOM 1250 O O . ASN A 1 167 ? 28.687 -5.458 -6.482 1.00 55.31 167 ASN A O 1
ATOM 1254 N N . SER A 1 168 ? 30.215 -5.962 -4.916 1.00 52.16 168 SER A N 1
ATOM 1255 C CA . SER A 1 168 ? 30.867 -4.660 -4.864 1.00 52.16 168 SER A CA 1
ATOM 1256 C C . SER A 1 168 ? 31.648 -4.558 -6.166 1.00 52.16 168 SER A C 1
ATOM 1258 O O . SER A 1 168 ? 32.776 -5.035 -6.244 1.00 52.16 168 SER A O 1
ATOM 1260 N N . GLY A 1 169 ? 31.002 -4.077 -7.229 1.00 48.31 169 GLY A N 1
ATOM 1261 C CA . GLY A 1 169 ? 31.618 -3.987 -8.539 1.00 48.31 169 GLY A CA 1
ATOM 1262 C C . GLY A 1 169 ? 32.952 -3.269 -8.398 1.00 48.31 169 GLY A C 1
ATOM 1263 O O . GLY A 1 169 ? 32.991 -2.062 -8.153 1.00 48.31 169 GLY A O 1
ATOM 1264 N N . THR A 1 170 ? 34.051 -4.007 -8.547 1.00 51.94 170 THR A N 1
ATOM 1265 C CA . THR A 1 170 ? 35.308 -3.425 -8.986 1.00 51.94 170 THR A CA 1
ATOM 1266 C C . THR A 1 170 ? 34.984 -2.844 -10.344 1.00 51.94 170 THR A C 1
ATOM 1268 O O . THR A 1 170 ? 34.871 -3.565 -11.333 1.00 51.94 170 THR A O 1
ATOM 1271 N N . ARG A 1 171 ? 34.684 -1.545 -10.339 1.00 52.44 171 ARG A N 1
ATOM 1272 C CA . ARG A 1 171 ? 34.470 -0.713 -11.511 1.00 52.44 171 ARG A CA 1
ATOM 1273 C C . ARG A 1 171 ? 35.585 -1.086 -12.484 1.00 52.44 171 ARG A C 1
ATOM 1275 O O . ARG A 1 171 ? 36.742 -0.791 -12.195 1.00 52.44 171 ARG A O 1
ATOM 1282 N N . HIS A 1 172 ? 35.261 -1.791 -13.569 1.00 56.97 172 HIS A N 1
ATOM 1283 C CA . HIS A 1 172 ? 36.177 -1.896 -14.694 1.00 56.97 172 HIS A CA 1
ATOM 1284 C C . HIS A 1 172 ? 36.359 -0.459 -15.168 1.00 56.97 172 HIS A C 1
ATOM 1286 O O . HIS A 1 172 ? 35.489 0.118 -15.820 1.00 56.97 172 HIS A O 1
ATOM 1292 N N . LEU A 1 173 ? 37.437 0.161 -14.691 1.00 60.09 173 LEU A N 1
ATOM 1293 C CA . LEU A 1 173 ? 37.933 1.403 -15.235 1.00 60.09 173 LEU A CA 1
ATOM 1294 C C . LEU A 1 173 ? 38.167 1.103 -16.717 1.00 60.09 173 LEU A C 1
ATOM 1296 O O . LEU A 1 173 ? 38.814 0.099 -17.016 1.00 60.09 173 LEU A O 1
ATOM 1300 N N . PRO A 1 174 ? 37.574 1.873 -17.638 1.00 55.81 174 PRO A N 1
ATOM 1301 C CA . PRO A 1 174 ? 37.800 1.641 -19.051 1.00 55.81 174 PRO A CA 1
ATOM 1302 C C . PRO A 1 174 ? 39.307 1.742 -19.307 1.00 55.81 174 PRO A C 1
ATOM 1304 O O . PRO A 1 174 ? 39.944 2.678 -18.822 1.00 55.81 174 PRO A O 1
ATOM 1307 N N . ASP A 1 175 ? 39.865 0.774 -20.040 1.00 57.12 175 ASP A N 1
ATOM 1308 C CA . ASP A 1 175 ? 41.289 0.643 -20.391 1.00 57.12 175 ASP A CA 1
ATOM 1309 C C . ASP A 1 175 ? 41.775 1.767 -21.335 1.00 57.12 175 ASP A C 1
ATOM 1311 O O . ASP A 1 175 ? 42.395 1.531 -22.370 1.00 57.12 175 ASP A O 1
ATOM 1315 N N . ILE A 1 176 ? 41.472 3.025 -21.018 1.00 57.69 176 ILE A N 1
ATOM 1316 C CA . ILE A 1 176 ? 41.798 4.192 -21.844 1.00 57.69 176 ILE A CA 1
ATOM 1317 C C . ILE A 1 176 ? 43.186 4.755 -21.484 1.00 57.69 176 ILE A C 1
ATOM 1319 O O . ILE A 1 176 ? 43.751 5.529 -22.253 1.00 57.69 176 ILE A O 1
ATOM 1323 N N . GLU A 1 177 ? 43.805 4.313 -20.385 1.00 53.81 177 GLU A N 1
ATOM 1324 C CA . GLU A 1 177 ? 45.063 4.906 -19.902 1.00 53.81 177 GLU A CA 1
ATOM 1325 C C . GLU A 1 177 ? 46.326 4.063 -20.174 1.00 53.81 177 GLU A C 1
ATOM 1327 O O . GLU A 1 177 ? 47.428 4.603 -20.188 1.00 53.81 177 GLU A O 1
ATOM 1332 N N . VAL A 1 178 ? 46.217 2.761 -20.473 1.00 54.66 178 VAL A N 1
ATOM 1333 C CA . VAL A 1 178 ? 47.417 1.898 -20.595 1.00 54.66 178 VAL A CA 1
ATOM 1334 C C . VAL A 1 178 ? 47.961 1.823 -22.030 1.00 54.66 178 VAL A C 1
ATOM 1336 O O . VAL A 1 178 ? 49.164 1.677 -22.235 1.00 54.66 178 VAL A O 1
ATOM 1339 N N . ALA A 1 179 ? 47.124 2.024 -23.053 1.00 48.75 179 ALA A N 1
ATOM 1340 C CA . ALA A 1 179 ? 47.568 1.951 -24.451 1.00 48.75 179 ALA A CA 1
ATOM 1341 C C . ALA A 1 179 ? 48.309 3.212 -24.945 1.00 48.75 179 ALA A C 1
ATOM 1343 O O . ALA A 1 179 ? 49.005 3.162 -25.960 1.00 48.75 179 ALA A O 1
ATOM 1344 N N . ARG A 1 180 ? 48.182 4.352 -24.251 1.00 54.34 180 ARG A N 1
ATOM 1345 C CA . ARG A 1 180 ? 48.752 5.632 -24.714 1.00 54.34 180 ARG A CA 1
ATOM 1346 C C . ARG A 1 180 ? 50.183 5.883 -24.241 1.00 54.34 180 ARG A C 1
ATOM 1348 O O . ARG A 1 180 ? 50.891 6.661 -24.872 1.00 54.34 180 ARG A O 1
ATOM 1355 N N . VAL A 1 181 ? 50.618 5.205 -23.180 1.00 55.34 181 VAL A N 1
ATOM 1356 C CA . VAL A 1 181 ? 51.952 5.401 -22.587 1.00 55.34 181 VAL A CA 1
ATOM 1357 C C . VAL A 1 181 ? 53.022 4.538 -23.279 1.00 55.34 181 VAL A C 1
ATOM 1359 O O . VAL A 1 181 ? 54.182 4.923 -23.317 1.00 55.34 181 VAL A O 1
ATOM 1362 N N . GLY A 1 182 ? 52.650 3.429 -23.930 1.00 50.03 182 GLY A N 1
ATOM 1363 C CA . GLY A 1 182 ? 53.611 2.521 -24.583 1.00 50.03 182 GLY A CA 1
ATOM 1364 C C . GLY A 1 182 ? 53.985 2.839 -26.041 1.00 50.03 182 GLY A C 1
ATOM 1365 O O . GLY A 1 182 ? 54.818 2.143 -26.613 1.00 50.03 182 GLY A O 1
ATOM 1366 N N . GLY A 1 183 ? 53.359 3.839 -26.677 1.00 47.41 183 GLY A N 1
ATOM 1367 C CA . GLY A 1 183 ? 53.438 4.033 -28.137 1.00 47.41 183 GLY A CA 1
ATOM 1368 C C . GLY A 1 183 ? 54.174 5.281 -28.634 1.00 47.41 183 GLY A C 1
ATOM 1369 O O . GLY A 1 183 ? 54.374 5.408 -29.843 1.00 47.41 183 GLY A O 1
ATOM 1370 N N . LEU A 1 184 ? 54.556 6.207 -27.747 1.00 49.78 184 LEU A N 1
ATOM 1371 C CA . LEU A 1 184 ? 55.063 7.532 -28.141 1.00 49.78 184 LEU A CA 1
ATOM 1372 C C . LEU A 1 184 ? 56.578 7.728 -27.975 1.00 49.78 184 LEU A C 1
ATOM 1374 O O . LEU A 1 184 ? 57.107 8.671 -28.552 1.00 49.78 184 LEU A O 1
ATOM 1378 N N . GLU A 1 185 ? 57.304 6.825 -27.310 1.00 48.31 185 GLU A N 1
ATOM 1379 C CA . GLU A 1 185 ? 58.770 6.954 -27.173 1.00 48.31 185 GLU A CA 1
ATOM 1380 C C . GLU A 1 185 ? 59.590 6.241 -28.264 1.00 48.31 185 GLU A C 1
ATOM 1382 O O . GLU A 1 185 ? 60.775 6.517 -28.423 1.00 48.31 185 GLU A O 1
ATOM 1387 N N . ALA A 1 186 ? 58.989 5.378 -29.090 1.00 48.28 186 ALA A N 1
ATOM 1388 C CA . ALA A 1 186 ? 59.746 4.589 -30.075 1.00 48.28 186 ALA A CA 1
ATOM 1389 C C . ALA A 1 186 ? 59.869 5.226 -31.477 1.00 48.28 186 ALA A C 1
ATOM 1391 O O . ALA A 1 186 ? 60.539 4.667 -32.342 1.00 48.28 186 ALA A O 1
ATOM 1392 N N . ARG A 1 187 ? 59.234 6.380 -31.742 1.00 50.97 187 ARG A N 1
ATOM 1393 C CA . ARG A 1 187 ? 59.200 7.009 -33.086 1.00 50.97 187 ARG A CA 1
ATOM 1394 C C . ARG A 1 187 ? 59.995 8.311 -33.207 1.00 50.97 187 ARG A C 1
ATOM 1396 O O . ARG A 1 187 ? 59.687 9.128 -34.069 1.00 50.97 187 ARG A O 1
ATOM 1403 N N . HIS A 1 188 ? 61.001 8.526 -32.361 1.00 46.47 188 HIS A N 1
ATOM 1404 C CA . HIS A 1 188 ? 61.818 9.744 -32.445 1.00 46.47 188 HIS A CA 1
ATOM 1405 C C . HIS A 1 188 ? 63.336 9.515 -32.474 1.00 46.47 188 HIS A C 1
ATOM 1407 O O . HIS A 1 188 ? 64.096 10.467 -32.350 1.00 46.47 188 HIS A O 1
ATOM 1413 N N . ILE A 1 189 ? 63.799 8.274 -32.682 1.00 50.44 189 ILE A N 1
ATOM 1414 C CA . ILE A 1 189 ? 65.237 7.938 -32.619 1.00 50.44 189 ILE A CA 1
ATOM 1415 C C . ILE A 1 189 ? 65.759 7.196 -33.868 1.00 50.44 189 ILE A C 1
ATOM 1417 O O . ILE A 1 189 ? 66.800 6.550 -33.804 1.00 50.44 189 ILE A O 1
ATOM 1421 N N . SER A 1 190 ? 65.074 7.268 -35.020 1.00 49.34 190 SER A N 1
ATOM 1422 C CA . SER A 1 190 ? 65.471 6.506 -36.224 1.00 49.34 190 SER A CA 1
ATOM 1423 C C . SER A 1 190 ? 65.559 7.287 -37.545 1.00 49.34 190 SER A C 1
ATOM 1425 O O . SER A 1 190 ? 65.590 6.655 -38.595 1.00 49.34 190 SER A O 1
ATOM 1427 N N . GLU A 1 191 ? 65.625 8.624 -37.542 1.00 55.12 191 GLU A N 1
ATOM 1428 C CA . GLU A 1 191 ? 65.714 9.421 -38.793 1.00 55.12 191 GLU A CA 1
ATOM 1429 C C . GLU A 1 191 ? 67.005 10.243 -38.964 1.00 55.12 191 GLU A C 1
ATOM 1431 O O . GLU A 1 191 ? 67.102 11.083 -39.852 1.00 55.12 191 GLU A O 1
ATOM 1436 N N . GLY A 1 192 ? 68.043 9.992 -38.164 1.00 52.50 192 GLY A N 1
ATOM 1437 C CA . GLY A 1 192 ? 69.199 10.891 -38.095 1.00 52.50 192 GLY A CA 1
ATOM 1438 C C . GLY A 1 192 ? 70.574 10.273 -38.309 1.00 52.50 192 GLY A C 1
ATOM 1439 O O . GLY A 1 192 ? 71.489 10.725 -37.634 1.00 52.50 192 GLY A O 1
ATOM 1440 N N . LEU A 1 193 ? 70.773 9.259 -39.165 1.00 55.81 193 LEU A N 1
ATOM 1441 C CA . LEU A 1 193 ? 72.145 8.827 -39.490 1.00 55.81 193 LEU A CA 1
ATOM 1442 C C . LEU A 1 193 ? 72.268 7.972 -40.766 1.00 55.81 193 LEU A C 1
ATOM 1444 O O . LEU A 1 193 ? 72.343 6.758 -40.656 1.00 55.81 193 LEU A O 1
ATOM 1448 N N . LEU A 1 194 ? 72.381 8.574 -41.961 1.00 53.75 194 LEU A N 1
ATOM 1449 C CA . LEU A 1 194 ? 73.160 7.991 -43.074 1.00 53.75 194 LEU A CA 1
ATOM 1450 C C . LEU A 1 194 ? 73.745 9.086 -44.006 1.00 53.75 194 LEU A C 1
ATOM 1452 O O . LEU A 1 194 ? 73.101 10.115 -44.219 1.00 53.75 194 LEU A O 1
ATOM 1456 N N . PRO A 1 195 ? 74.967 8.892 -44.548 1.00 53.88 195 PRO A N 1
ATOM 1457 C CA . PRO A 1 195 ? 75.789 9.941 -45.155 1.00 53.88 195 PRO A CA 1
ATOM 1458 C C . PRO A 1 195 ? 75.534 10.118 -46.663 1.00 53.88 195 PRO A C 1
ATOM 1460 O O . PRO A 1 195 ? 75.300 9.151 -47.386 1.00 53.88 195 PRO A O 1
ATOM 1463 N N . LYS A 1 196 ? 75.651 11.357 -47.164 1.00 47.31 196 LYS A N 1
ATOM 1464 C CA . LYS A 1 196 ? 75.692 11.641 -48.608 1.00 47.31 196 LYS A CA 1
ATOM 1465 C C . LYS A 1 196 ? 77.060 11.261 -49.180 1.00 47.31 196 LYS A C 1
ATOM 1467 O O . LYS A 1 196 ? 78.077 11.813 -48.770 1.00 47.31 196 LYS A O 1
ATOM 1472 N N . ALA A 1 197 ? 77.060 10.341 -50.140 1.00 50.19 197 ALA A N 1
ATOM 1473 C CA . ALA A 1 197 ? 78.170 10.090 -51.050 1.00 50.19 197 ALA A CA 1
ATOM 1474 C C . ALA A 1 197 ? 77.911 10.793 -52.396 1.00 50.19 197 ALA A C 1
ATOM 1476 O O . ALA A 1 197 ? 76.779 10.765 -52.886 1.00 50.19 197 ALA A O 1
ATOM 1477 N N . ARG A 1 198 ? 79.007 11.300 -52.980 1.00 49.91 198 ARG A N 1
ATOM 1478 C CA . ARG A 1 198 ? 79.171 12.145 -54.184 1.00 49.91 198 ARG A CA 1
ATOM 1479 C C . ARG A 1 198 ? 78.928 13.639 -54.018 1.00 49.91 198 ARG A C 1
ATOM 1481 O O . ARG A 1 198 ? 77.789 14.045 -53.716 1.00 49.91 198 ARG A O 1
#